Protein AF-D0LNX9-F1 (afdb_monomer)

Mean predicted aligned error: 10.56 Å

Solvent-accessible surface area (backbone atoms only — not comparable to full-atom values): 18243 Å² total; per-residue (Å²): 134,84,61,82,51,61,78,39,58,80,62,47,51,84,27,56,73,43,76,46,79,56,86,61,26,34,42,37,32,35,29,20,82,80,67,67,52,74,48,76,33,64,21,66,51,56,72,75,90,66,58,87,76,51,83,86,67,73,86,74,76,53,71,54,59,57,37,48,53,50,50,30,49,52,50,28,48,28,60,34,77,63,77,86,88,75,88,86,77,82,86,82,67,96,84,72,92,80,81,82,77,80,78,81,73,52,73,67,28,51,45,54,16,49,34,54,15,44,61,77,50,40,88,53,44,38,65,37,77,92,75,72,37,59,28,29,25,78,64,66,69,29,76,63,55,66,43,57,48,45,39,71,75,22,46,41,69,52,70,66,46,40,48,51,42,53,40,50,46,51,48,42,64,31,45,90,75,55,70,54,72,68,54,48,53,50,51,56,68,30,51,56,73,94,74,44,52,68,71,55,50,72,69,44,78,80,88,44,51,70,60,41,58,71,36,68,77,65,63,34,42,55,33,48,54,23,52,38,43,42,57,46,49,63,73,44,53,77,50,71,56,37,52,53,50,51,50,51,50,34,56,22,55,67,53,52,72,72,56,49,54,49,33,45,48,25,25,50,52,46,51,39,50,52,34,44,51,62,12,36,41,50,68,46,79,38,67,66,48,38,51,52,30,53,53,48,29,47,51,64,69,39,52,72,69,58,46,52,50,48,52,52,52,48,32,60,59,58,67,65,114

Sequence (321 aa):
MRPMSQSTYEAIQPLIAHSEQQGTSMRVIFRCPASGEEVEATAGLRSGNDLGNRVAQSAKRSLMWSVRSAIASAVRSAFGHGIVSNMAQSATRDAMSAGQQRLTYSDSDKRDAIERAFESVSSQFVWDSEQS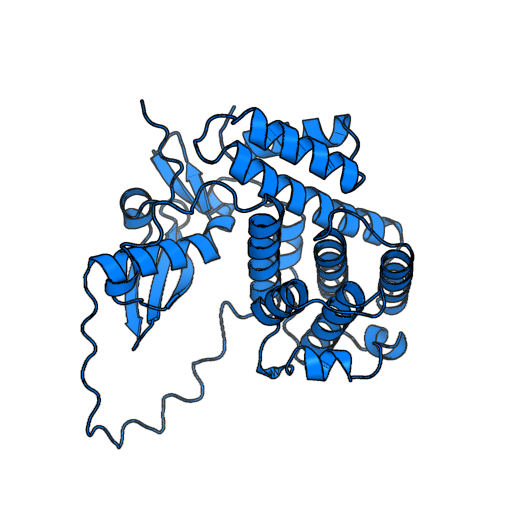RYISSKAAGSSMSEFLTQLGNAPVTAKFDRGVVARMLTEIAAADGSVGDDERAFLAAFIPPDLGTVDDLLRASKVSPAELAETSTGAVRDTMLMLAWAVAYTDEELAPEEAARLEEFASGLAIDGARVAALKSYAQHYLLDQSLQRAYASGQRDAAVHAEAMAMAQRLGIDATEAERADIRFRKRYGLV

Radius of gyration: 20.61 Å; Cα contacts (8 Å, |Δi|>4): 413; chains: 1; bounding box: 50×56×56 Å

Structure (mmCIF, N/CA/C/O backbone):
data_AF-D0LNX9-F1
#
_entry.id   AF-D0LNX9-F1
#
loop_
_atom_site.group_PDB
_atom_site.id
_atom_site.type_symbol
_atom_site.label_atom_id
_atom_site.label_alt_id
_atom_site.label_comp_id
_atom_site.label_asym_id
_atom_site.label_entity_id
_atom_site.label_seq_id
_atom_site.pdbx_PDB_ins_code
_atom_site.Cartn_x
_atom_site.Cartn_y
_atom_site.Cartn_z
_atom_site.occupancy
_atom_site.B_iso_or_equiv
_atom_site.auth_seq_id
_atom_site.auth_comp_id
_atom_site.auth_asym_id
_atom_site.auth_atom_id
_atom_site.pdbx_PDB_model_num
ATOM 1 N N . MET A 1 1 ? -21.622 18.694 18.566 1.00 30.72 1 MET A N 1
ATOM 2 C CA . MET A 1 1 ? -21.662 17.244 18.276 1.00 30.72 1 MET A CA 1
ATOM 3 C C . MET A 1 1 ? -20.243 16.815 17.952 1.00 30.72 1 MET A C 1
ATOM 5 O O . MET A 1 1 ? -19.631 17.460 17.112 1.00 30.72 1 MET A O 1
ATOM 9 N N . ARG A 1 2 ? -19.675 15.849 18.686 1.00 29.55 2 ARG A N 1
ATOM 10 C CA . ARG A 1 2 ? -18.331 15.325 18.393 1.00 29.55 2 ARG A CA 1
ATOM 11 C C . ARG A 1 2 ? -18.436 14.356 17.211 1.00 29.55 2 ARG A C 1
ATOM 13 O O . ARG A 1 2 ? -19.307 13.492 17.265 1.00 29.55 2 ARG A O 1
ATOM 20 N N . PRO A 1 3 ? -17.592 14.469 16.185 1.00 35.06 3 PRO A N 1
AT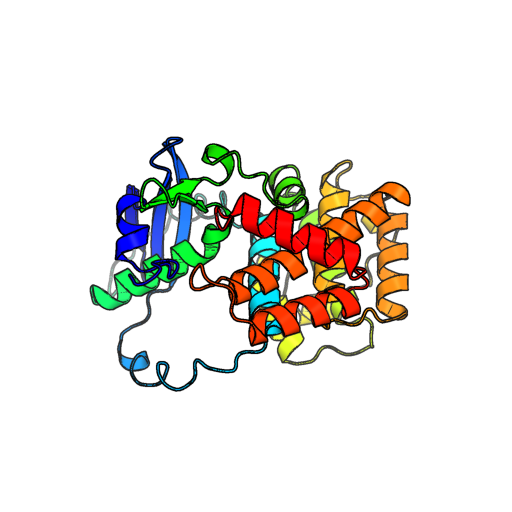OM 21 C CA . PRO A 1 3 ? -17.554 13.474 15.125 1.00 35.06 3 PRO A CA 1
ATOM 22 C C . PRO A 1 3 ? -16.822 12.207 15.617 1.00 35.06 3 PRO A C 1
ATOM 24 O O . PRO A 1 3 ? -15.694 12.281 16.101 1.00 35.06 3 PRO A O 1
ATOM 27 N N . MET A 1 4 ? -17.503 11.055 15.563 1.00 42.62 4 MET A N 1
ATOM 28 C CA . MET A 1 4 ? -17.043 9.738 16.052 1.00 42.62 4 MET A CA 1
ATOM 29 C C . MET A 1 4 ? -16.283 8.944 14.975 1.00 42.62 4 MET A C 1
ATOM 31 O O . MET A 1 4 ? -16.614 7.805 14.682 1.00 42.62 4 MET A O 1
ATOM 35 N N . SER A 1 5 ? -15.269 9.543 14.358 1.00 48.41 5 SER A N 1
ATOM 36 C CA . SER A 1 5 ? -14.404 8.865 13.374 1.00 48.41 5 SER A CA 1
ATOM 37 C C . SER A 1 5 ? -13.127 8.277 13.986 1.00 48.41 5 SER A C 1
ATOM 39 O O . SER A 1 5 ? -12.281 7.754 13.266 1.00 48.41 5 SER A O 1
ATOM 41 N N . GLN A 1 6 ? -12.980 8.331 15.313 1.00 54.41 6 GLN A N 1
ATOM 42 C CA . GLN A 1 6 ? -12.023 7.469 15.997 1.00 54.41 6 GLN A CA 1
ATOM 43 C C . GLN A 1 6 ? -12.625 6.067 16.059 1.00 54.41 6 GLN A C 1
ATOM 45 O O . GLN A 1 6 ? -13.758 5.903 16.508 1.00 54.41 6 GLN A O 1
ATOM 50 N N . SER A 1 7 ? -11.863 5.074 15.611 1.00 63.53 7 SER A N 1
ATOM 51 C CA . SER A 1 7 ? -12.135 3.642 15.740 1.00 63.53 7 SER A CA 1
ATOM 52 C C . SER A 1 7 ? -12.059 3.216 17.211 1.00 63.53 7 SER A C 1
ATOM 54 O O . SER A 1 7 ? -11.220 2.409 17.597 1.00 63.53 7 SER A O 1
ATOM 56 N N . THR A 1 8 ? -12.894 3.825 18.053 1.00 81.44 8 THR A N 1
ATOM 57 C CA . THR A 1 8 ? -12.990 3.483 19.466 1.00 81.44 8 THR A CA 1
ATOM 58 C C . THR A 1 8 ? -13.668 2.133 19.603 1.00 81.44 8 THR A C 1
ATOM 60 O O . THR A 1 8 ? -14.482 1.728 18.761 1.00 81.44 8 THR A O 1
ATOM 63 N N . TYR A 1 9 ? -13.363 1.437 20.690 1.00 87.06 9 TYR A N 1
ATOM 64 C CA . TYR A 1 9 ? -13.963 0.154 21.003 1.00 87.06 9 TYR A CA 1
ATOM 65 C C . TYR A 1 9 ? -15.493 0.194 20.910 1.00 87.06 9 TYR A C 1
ATOM 67 O O . TYR A 1 9 ? -16.089 -0.743 20.390 1.00 87.06 9 TYR A O 1
ATOM 75 N N . GLU A 1 10 ? -16.140 1.283 21.332 1.00 89.19 10 GLU A N 1
ATOM 76 C CA . GLU A 1 10 ? -17.599 1.430 21.260 1.00 89.19 10 GLU A CA 1
ATOM 77 C C . GLU A 1 10 ? -18.129 1.428 19.820 1.00 89.19 10 GLU A C 1
ATOM 79 O O . GLU A 1 10 ? -19.185 0.852 19.559 1.00 89.19 10 GLU A O 1
ATOM 84 N N . ALA A 1 11 ? -17.404 2.042 18.881 1.00 85.00 11 ALA A N 1
ATOM 85 C CA . ALA A 1 11 ? -17.785 2.083 17.471 1.00 85.00 11 ALA A CA 1
ATOM 86 C C . ALA A 1 11 ? -17.564 0.729 16.771 1.00 85.00 11 ALA A C 1
ATOM 88 O O . ALA A 1 11 ? -18.308 0.368 15.858 1.00 85.00 11 ALA A O 1
ATOM 89 N N . ILE A 1 12 ? -16.554 -0.030 17.210 1.00 93.00 12 ILE A N 1
ATOM 90 C CA . ILE A 1 12 ? -16.185 -1.335 16.644 1.00 93.00 12 ILE A CA 1
ATOM 91 C C . ILE A 1 12 ? -16.988 -2.478 17.276 1.00 93.00 12 ILE A C 1
ATOM 93 O O . ILE A 1 12 ? -17.241 -3.483 16.616 1.00 93.00 12 ILE A O 1
ATOM 97 N N . GLN A 1 13 ? -17.414 -2.345 18.535 1.00 94.25 13 GLN A N 1
ATOM 98 C CA . GLN A 1 13 ? -18.082 -3.399 19.302 1.00 94.25 13 GLN A CA 1
ATOM 99 C C . GLN A 1 13 ? -19.234 -4.088 18.544 1.00 94.25 13 GLN A C 1
ATOM 101 O O . GLN A 1 13 ? -19.287 -5.318 18.589 1.00 94.25 13 GLN A O 1
ATOM 106 N N . PRO A 1 14 ? -20.120 -3.375 17.815 1.00 94.19 14 PRO A N 1
ATOM 107 C CA . PRO A 1 14 ? -21.200 -4.010 17.057 1.00 94.19 14 PRO A CA 1
ATOM 108 C C . PRO A 1 14 ? -20.726 -4.935 15.929 1.00 94.19 14 PRO A C 1
ATOM 110 O O . PRO A 1 14 ? -21.496 -5.774 15.471 1.00 94.19 14 PRO A O 1
ATOM 113 N N . LEU A 1 15 ? -19.483 -4.778 15.469 1.00 94.44 15 LEU A N 1
ATOM 114 C CA . LEU A 1 15 ? -18.883 -5.621 14.438 1.00 94.44 15 LEU A CA 1
ATOM 115 C C . LEU A 1 15 ? -18.307 -6.913 15.010 1.00 94.44 15 LEU A C 1
ATOM 117 O O . LEU A 1 15 ? -18.075 -7.845 14.254 1.00 94.44 15 LEU A O 1
ATOM 121 N N . ILE A 1 16 ? -18.011 -6.987 16.309 1.00 96.62 16 ILE A N 1
ATOM 122 C CA . ILE A 1 16 ? -17.294 -8.131 16.881 1.00 96.62 16 ILE A CA 1
ATOM 123 C C . ILE A 1 16 ? -18.233 -9.341 16.918 1.00 96.62 16 ILE A C 1
ATOM 125 O O . ILE A 1 16 ? -19.064 -9.472 17.814 1.00 96.62 16 ILE A O 1
ATOM 129 N N . ALA A 1 17 ? -18.084 -10.246 15.953 1.00 95.94 17 ALA A N 1
ATOM 130 C CA . ALA A 1 17 ? -18.809 -11.512 15.925 1.00 95.94 17 ALA A CA 1
ATOM 131 C C . ALA A 1 17 ? -18.178 -12.539 16.871 1.00 95.94 17 ALA A C 1
ATOM 133 O O . ALA A 1 17 ? -18.883 -13.320 17.509 1.00 95.94 17 ALA A O 1
ATOM 134 N N . HIS A 1 18 ? -16.848 -12.529 16.975 1.00 96.44 18 HIS A N 1
ATOM 135 C CA . HIS A 1 18 ? -16.102 -13.416 17.858 1.00 96.44 18 HIS A CA 1
ATOM 136 C C . HIS A 1 18 ? -14.793 -12.763 18.306 1.00 96.44 18 HIS A C 1
ATOM 138 O O . HIS A 1 18 ? -14.135 -12.089 17.514 1.00 96.44 18 HIS A O 1
ATOM 144 N N . SER A 1 19 ? -14.392 -12.980 19.557 1.00 96.06 19 SER A N 1
ATOM 145 C CA . SER A 1 19 ? -13.062 -12.618 20.045 1.00 96.06 19 SER A CA 1
ATOM 146 C C . SER A 1 19 ? -12.538 -13.678 21.008 1.00 96.06 19 SER A C 1
ATOM 148 O O . SER A 1 19 ? -13.248 -14.137 21.904 1.00 96.06 19 SER A O 1
ATOM 150 N N . GLU A 1 20 ? -11.287 -14.083 20.808 1.00 95.69 20 GLU A N 1
ATOM 151 C CA . GLU A 1 20 ? -10.636 -15.126 21.593 1.00 95.69 20 GLU A CA 1
ATOM 152 C C . GLU A 1 20 ? -9.184 -14.741 21.889 1.00 95.69 20 GLU A C 1
ATOM 154 O O . GLU A 1 20 ? -8.417 -14.358 21.002 1.00 95.69 20 GLU A O 1
ATOM 159 N N . GLN A 1 21 ? -8.786 -14.879 23.154 1.00 93.62 21 GLN A N 1
ATOM 160 C CA . GLN A 1 21 ? -7.389 -14.751 23.545 1.00 93.62 21 GLN A CA 1
ATOM 161 C C . GLN A 1 21 ? -6.635 -16.047 23.216 1.00 93.62 21 GLN A C 1
ATOM 163 O O . GLN A 1 21 ? -6.909 -17.098 23.793 1.00 93.62 21 GLN A O 1
ATOM 168 N N . GLN A 1 22 ? -5.611 -15.938 22.374 1.00 91.12 22 GLN A N 1
ATOM 169 C CA . GLN A 1 22 ? -4.699 -17.019 22.012 1.00 91.12 22 GLN A CA 1
ATOM 170 C C . GLN A 1 22 ? -3.293 -16.687 22.525 1.00 91.12 22 GLN A C 1
ATOM 172 O O . GLN A 1 22 ? -2.509 -15.978 21.886 1.00 91.12 22 GLN A O 1
ATOM 177 N N . GLY A 1 23 ? -2.986 -17.159 23.739 1.00 89.12 23 GLY A N 1
ATOM 178 C CA . GLY A 1 23 ? -1.721 -16.879 24.421 1.00 89.12 23 GLY A CA 1
ATOM 179 C C . GLY A 1 23 ? -1.537 -15.385 24.703 1.00 89.12 23 GLY A C 1
ATOM 180 O O . GLY A 1 23 ? -2.248 -14.818 25.535 1.00 89.12 23 GLY A O 1
ATOM 181 N N . THR A 1 24 ? -0.581 -14.767 24.006 1.00 90.81 24 THR A N 1
ATOM 182 C CA . THR A 1 24 ? -0.249 -13.333 24.073 1.00 90.81 24 THR A CA 1
ATOM 183 C C . THR A 1 24 ? -0.890 -12.521 22.945 1.00 90.81 24 THR A C 1
ATOM 185 O O . THR A 1 24 ? -0.501 -11.380 22.711 1.00 90.81 24 THR A O 1
ATOM 188 N N . SER A 1 25 ? -1.853 -13.085 22.218 1.00 90.81 25 SER A N 1
ATOM 189 C CA . SER A 1 25 ? -2.553 -12.419 21.119 1.00 90.81 25 SER A CA 1
ATOM 190 C C . SER A 1 25 ? -4.067 -12.501 21.284 1.00 90.81 25 SER A C 1
ATOM 192 O O . SER A 1 25 ? -4.583 -13.370 21.984 1.00 90.81 25 SER A O 1
ATOM 194 N N . MET A 1 26 ? -4.773 -11.563 20.665 1.00 94.44 26 MET A N 1
ATOM 195 C CA . MET A 1 26 ? -6.222 -11.529 20.547 1.00 94.44 26 MET A CA 1
ATOM 196 C C . MET A 1 26 ? -6.581 -11.763 19.084 1.00 94.44 26 MET A C 1
ATOM 198 O O . MET A 1 26 ? -6.177 -10.975 18.227 1.00 94.44 26 MET A O 1
ATOM 202 N N . ARG A 1 27 ? -7.342 -12.824 18.816 1.00 94.94 27 ARG A N 1
ATOM 203 C CA . ARG A 1 27 ? -7.966 -13.101 17.522 1.00 94.94 27 ARG A CA 1
ATOM 204 C C . ARG A 1 27 ? -9.381 -12.533 17.539 1.00 94.94 27 ARG A C 1
ATOM 206 O O . ARG A 1 27 ? -10.120 -12.775 18.492 1.00 94.94 27 ARG A O 1
ATOM 213 N N . VAL A 1 28 ? -9.758 -11.781 16.511 1.00 96.69 28 VAL A N 1
ATOM 214 C CA . VAL A 1 28 ? -11.061 -11.112 16.412 1.00 96.69 28 VAL A CA 1
ATOM 215 C C . VAL A 1 28 ? -11.657 -11.353 15.031 1.00 96.69 28 VAL A C 1
ATOM 217 O O . VAL A 1 28 ? -10.976 -11.198 14.021 1.00 96.69 28 VAL A O 1
ATOM 220 N N . ILE A 1 29 ? -12.934 -11.719 14.986 1.00 96.31 29 ILE A N 1
ATOM 221 C CA . ILE A 1 29 ? -13.725 -11.806 13.758 1.00 96.31 29 ILE A CA 1
ATOM 222 C C . ILE A 1 29 ? -14.697 -10.630 13.756 1.00 96.31 29 ILE A C 1
ATOM 224 O O . ILE A 1 29 ? -15.574 -10.539 14.620 1.00 96.31 29 ILE A O 1
ATOM 228 N N . PHE A 1 30 ? -14.539 -9.741 12.780 1.00 96.31 30 PHE A N 1
ATOM 229 C CA . PHE A 1 30 ? -15.433 -8.620 12.532 1.00 96.31 30 PHE A CA 1
ATOM 230 C C . PHE A 1 30 ? -16.453 -9.006 11.466 1.00 96.31 30 PHE A C 1
ATOM 232 O O . PHE A 1 30 ? -16.077 -9.341 10.349 1.00 96.31 30 PHE A O 1
ATOM 239 N N . ARG A 1 31 ? -17.744 -8.942 11.780 1.00 94.50 31 ARG A N 1
ATOM 240 C CA . ARG A 1 31 ? -18.834 -9.182 10.840 1.00 94.50 31 ARG A CA 1
ATOM 241 C C . ARG A 1 31 ? -19.508 -7.868 10.479 1.00 94.50 31 ARG A C 1
ATOM 243 O O . ARG A 1 31 ? -19.989 -7.137 11.342 1.00 94.50 31 ARG A O 1
ATOM 250 N N . CYS A 1 32 ? -19.589 -7.587 9.185 1.00 90.81 32 CYS A N 1
ATOM 251 C CA . CYS A 1 32 ? -20.351 -6.464 8.672 1.00 90.81 32 CYS A CA 1
ATOM 252 C C . CYS A 1 32 ? -21.852 -6.672 8.942 1.00 90.81 32 CYS A C 1
ATOM 254 O O . CYS A 1 32 ? -22.421 -7.658 8.469 1.00 90.81 32 CYS A O 1
ATOM 256 N N . PRO A 1 33 ? -22.536 -5.738 9.621 1.00 84.69 33 PRO A N 1
ATOM 257 C CA . PRO A 1 33 ? -23.953 -5.886 9.937 1.00 84.69 33 PRO A CA 1
ATOM 258 C C . PRO A 1 33 ? -24.869 -5.707 8.716 1.00 84.69 33 PRO A C 1
ATOM 260 O O . PRO A 1 33 ? -26.031 -6.098 8.775 1.00 84.69 33 PRO A O 1
ATOM 263 N N . ALA A 1 34 ? -24.375 -5.108 7.626 1.00 82.31 34 ALA A N 1
ATOM 264 C CA . ALA A 1 34 ? -25.144 -4.892 6.401 1.00 82.31 34 ALA A CA 1
ATOM 265 C C . ALA A 1 34 ? -25.029 -6.061 5.407 1.00 82.31 34 ALA A C 1
ATOM 267 O O . ALA A 1 34 ? -26.037 -6.493 4.858 1.00 82.31 34 ALA A O 1
ATOM 268 N N . SER A 1 35 ? -23.819 -6.588 5.184 1.00 84.06 35 SER A N 1
ATOM 269 C CA . SER A 1 35 ? -23.572 -7.677 4.222 1.00 84.06 35 SER A CA 1
ATOM 270 C C . SER A 1 35 ? -23.440 -9.061 4.854 1.00 84.06 35 SER A C 1
ATOM 272 O O . SER A 1 35 ? -23.520 -10.055 4.140 1.00 84.06 35 SER A O 1
ATOM 274 N N . GLY A 1 36 ? -23.198 -9.152 6.164 1.00 86.44 36 GLY A N 1
ATOM 275 C CA . GLY A 1 36 ? -22.864 -10.409 6.839 1.00 86.44 36 GLY A CA 1
ATOM 276 C C . GLY A 1 36 ? -21.444 -10.917 6.561 1.00 86.44 36 GLY A C 1
ATOM 277 O O . GLY A 1 36 ? -21.088 -11.985 7.048 1.00 86.44 36 GLY A O 1
ATOM 278 N N . GLU A 1 37 ? -20.638 -10.169 5.802 1.00 86.38 37 GLU A N 1
ATOM 279 C CA . GLU A 1 37 ? -19.247 -10.505 5.490 1.00 86.38 37 GLU A CA 1
ATOM 280 C C . GLU A 1 37 ? -18.384 -10.512 6.753 1.00 86.38 37 GLU A C 1
ATOM 282 O O . GLU A 1 37 ? -18.485 -9.599 7.573 1.00 86.38 37 GLU A O 1
ATOM 287 N N . GLU A 1 38 ? -17.531 -11.525 6.893 1.00 92.62 38 GLU A N 1
ATOM 288 C CA . GLU A 1 38 ? -16.621 -11.670 8.027 1.00 92.62 38 GLU A CA 1
ATOM 289 C C . GLU A 1 38 ? -15.179 -11.382 7.625 1.00 92.62 38 GLU A C 1
ATOM 291 O O . GLU A 1 38 ? -14.692 -11.864 6.604 1.00 92.62 38 GLU A O 1
ATOM 296 N N . VAL A 1 39 ? -14.493 -10.615 8.465 1.00 89.56 39 VAL A N 1
ATOM 297 C CA . VAL A 1 39 ? -13.092 -10.242 8.317 1.00 89.56 39 VAL A CA 1
ATOM 298 C C . VAL A 1 39 ? -12.368 -10.604 9.604 1.00 89.56 39 VAL A C 1
ATOM 300 O O . VAL A 1 39 ? -12.697 -10.111 10.682 1.00 89.56 39 VAL A O 1
ATOM 303 N N . GLU A 1 40 ? -11.381 -11.484 9.498 1.00 92.06 40 GLU A N 1
ATOM 304 C CA . GLU A 1 40 ? -10.569 -11.920 10.629 1.00 92.06 40 GLU A CA 1
ATOM 305 C C . GLU A 1 40 ? -9.319 -11.045 10.779 1.00 92.06 40 GLU A C 1
ATOM 307 O O . GLU A 1 40 ? -8.655 -10.721 9.794 1.00 92.06 40 GLU A O 1
ATOM 312 N N . ALA A 1 41 ? -8.973 -10.701 12.020 1.00 91.50 41 ALA A N 1
ATOM 313 C CA . ALA A 1 41 ? -7.751 -9.988 12.363 1.00 91.50 41 ALA A CA 1
ATOM 314 C C . ALA A 1 41 ? -7.166 -10.483 13.691 1.00 91.50 41 ALA A C 1
ATOM 316 O O . ALA A 1 41 ? -7.883 -10.983 14.560 1.00 91.50 41 ALA A O 1
ATOM 317 N N . THR A 1 42 ? -5.862 -10.280 13.880 1.00 89.69 42 THR A N 1
ATOM 318 C CA . THR A 1 42 ? -5.157 -10.661 15.111 1.00 89.69 42 THR A CA 1
ATOM 319 C C . THR A 1 42 ? -4.224 -9.544 15.559 1.00 89.69 42 THR A C 1
ATOM 321 O O . THR A 1 42 ? -3.524 -8.948 14.742 1.00 89.69 42 THR A O 1
ATOM 324 N N . ALA A 1 43 ? -4.159 -9.287 16.866 1.00 90.62 43 ALA A N 1
ATOM 325 C CA . ALA A 1 43 ? -3.217 -8.337 17.454 1.00 90.62 43 ALA A CA 1
ATOM 326 C C . ALA A 1 43 ? -2.617 -8.859 18.766 1.00 90.62 43 ALA A C 1
ATOM 328 O O . ALA A 1 43 ? -3.286 -9.517 19.556 1.00 90.62 43 ALA A O 1
ATOM 329 N N . GLY A 1 44 ? -1.346 -8.548 19.033 1.00 88.19 44 GLY A N 1
ATOM 330 C CA . GLY A 1 44 ? -0.687 -8.922 20.291 1.00 88.19 44 GLY A CA 1
ATOM 331 C C . GLY A 1 44 ? -1.246 -8.156 21.497 1.00 88.19 44 GLY A C 1
ATOM 332 O O . GLY A 1 44 ? -1.370 -6.933 21.432 1.00 88.19 44 GLY A O 1
ATOM 333 N N . LEU A 1 45 ? -1.527 -8.844 22.602 1.00 88.31 45 LEU A N 1
ATOM 334 C CA . LEU A 1 45 ? -1.887 -8.276 23.902 1.00 88.31 45 LEU A CA 1
ATOM 335 C C . LEU A 1 45 ? -0.654 -7.657 24.571 1.00 88.31 45 LEU A C 1
ATOM 337 O O . LEU A 1 45 ? 0.431 -8.241 24.581 1.00 88.31 45 LEU A O 1
ATOM 341 N N . ARG A 1 46 ? -0.818 -6.464 25.143 1.00 83.44 46 ARG A N 1
ATOM 342 C CA . ARG A 1 46 ? 0.234 -5.732 25.861 1.00 83.44 46 ARG A CA 1
ATOM 343 C C . ARG A 1 46 ? -0.267 -5.464 27.274 1.00 83.44 46 ARG A C 1
ATOM 345 O O . ARG A 1 46 ? -1.385 -5.004 27.419 1.00 83.44 46 ARG A O 1
ATOM 352 N N . SER A 1 47 ? 0.526 -5.772 28.295 1.00 76.50 47 SER A N 1
ATOM 353 C CA . SER A 1 47 ? 0.158 -5.538 29.697 1.00 76.50 47 SER A CA 1
ATOM 354 C C . SER A 1 47 ? 0.329 -4.064 30.079 1.00 76.50 47 SER A C 1
ATOM 356 O O . SER A 1 47 ? 1.390 -3.490 29.830 1.00 76.50 47 SER A O 1
ATOM 358 N N . GLY A 1 48 ? -0.684 -3.483 30.728 1.00 56.38 48 GLY A N 1
ATOM 359 C CA . GLY A 1 48 ? -0.857 -2.050 31.018 1.00 56.38 48 GLY A CA 1
ATOM 360 C C . GLY A 1 48 ? 0.246 -1.253 31.740 1.00 56.38 48 GLY A C 1
ATOM 361 O O . GLY A 1 48 ? 0.077 -0.048 31.912 1.00 56.38 48 GLY A O 1
ATOM 362 N N . ASN A 1 49 ? 1.399 -1.833 32.090 1.00 54.69 49 ASN A N 1
ATOM 363 C CA . ASN A 1 49 ? 2.545 -1.060 32.607 1.00 54.69 49 ASN A CA 1
ATOM 364 C C . ASN A 1 49 ? 3.198 -0.138 31.556 1.00 54.69 49 ASN A C 1
ATOM 366 O O . ASN A 1 49 ? 4.063 0.660 31.899 1.00 54.69 49 ASN A O 1
ATOM 370 N N . ASP A 1 50 ? 2.760 -0.212 30.298 1.00 53.97 50 ASP A N 1
ATOM 371 C CA . ASP A 1 50 ? 3.293 0.561 29.169 1.00 53.97 50 ASP A CA 1
ATOM 372 C C . ASP A 1 50 ? 2.373 1.728 28.725 1.00 53.97 50 ASP A C 1
ATOM 374 O O . ASP A 1 50 ? 2.717 2.480 27.809 1.00 53.97 50 ASP A O 1
ATOM 378 N N . LEU A 1 51 ? 1.192 1.895 29.348 1.00 48.16 51 LEU A N 1
ATOM 379 C CA . LEU A 1 51 ? 0.171 2.873 28.925 1.00 48.16 51 LEU A CA 1
ATOM 380 C C . LEU A 1 51 ? 0.484 4.324 29.338 1.00 48.16 51 LEU A C 1
ATOM 382 O O . LEU A 1 51 ? 0.125 5.260 28.623 1.00 48.16 51 LEU A O 1
ATOM 386 N N . GLY A 1 52 ? 1.180 4.529 30.463 1.00 44.25 52 GLY A N 1
ATOM 387 C CA . GLY A 1 52 ? 1.398 5.858 31.055 1.00 44.25 52 GLY A CA 1
ATOM 388 C C . GLY A 1 52 ? 2.305 6.798 30.249 1.00 44.25 52 GLY A C 1
ATOM 389 O O . GLY A 1 52 ? 2.207 8.012 30.398 1.00 44.25 52 GLY A O 1
ATOM 390 N N . ASN A 1 53 ? 3.138 6.264 29.349 1.00 38.16 53 ASN A N 1
ATOM 391 C CA . ASN A 1 53 ? 4.135 7.053 28.615 1.00 38.16 53 ASN A CA 1
ATOM 392 C C . ASN A 1 53 ? 3.730 7.445 27.181 1.00 38.16 53 ASN A C 1
ATOM 394 O O . ASN A 1 53 ? 4.473 8.183 26.538 1.00 38.16 53 ASN A O 1
ATOM 398 N N . ARG A 1 54 ? 2.579 7.001 26.645 1.00 47.50 54 ARG A N 1
ATOM 399 C CA . ARG A 1 54 ? 2.245 7.223 25.214 1.00 47.50 54 ARG A CA 1
ATOM 400 C C . ARG A 1 54 ? 1.214 8.312 24.915 1.00 47.50 54 ARG A C 1
ATOM 402 O O . ARG A 1 54 ? 1.159 8.769 23.776 1.00 47.50 54 ARG A O 1
ATOM 409 N N . VAL A 1 55 ? 0.462 8.803 25.899 1.00 43.19 55 VAL A N 1
ATOM 410 C CA . VAL A 1 55 ? -0.597 9.805 25.645 1.00 43.19 55 VAL A CA 1
ATOM 411 C C . VAL A 1 55 ? -0.030 11.216 25.388 1.00 43.19 55 VAL A C 1
ATOM 413 O O . VAL A 1 55 ? -0.679 12.033 24.744 1.00 43.19 55 VAL A O 1
ATOM 416 N N . ALA A 1 56 ? 1.223 11.493 25.770 1.00 34.81 56 ALA A N 1
ATOM 417 C CA . ALA A 1 56 ? 1.864 12.799 25.566 1.00 34.81 56 ALA A CA 1
ATOM 418 C C . ALA A 1 56 ? 2.751 12.907 24.300 1.00 34.81 56 ALA A C 1
ATOM 420 O O . ALA A 1 56 ? 3.178 14.004 23.953 1.00 34.81 56 ALA A O 1
ATOM 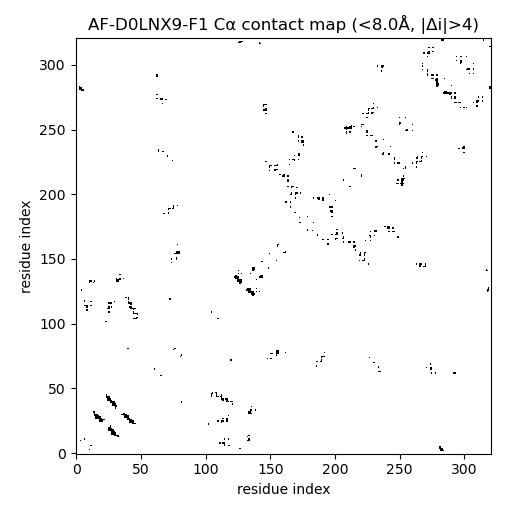421 N N . GLN A 1 57 ? 3.022 11.806 23.583 1.00 38.28 57 GLN A N 1
ATOM 422 C CA . GLN A 1 57 ? 3.947 11.783 22.429 1.00 38.28 57 GLN A CA 1
ATOM 423 C C . GLN A 1 57 ? 3.262 11.651 21.053 1.00 38.28 57 GLN A C 1
ATOM 425 O O . GLN A 1 57 ? 3.939 11.552 20.031 1.00 38.28 57 GLN A O 1
ATOM 430 N N . SER A 1 58 ? 1.927 11.655 20.987 1.00 39.03 58 SER A N 1
ATOM 431 C CA . SER A 1 58 ? 1.184 11.307 19.761 1.00 39.03 58 SER A CA 1
ATOM 432 C C . SER A 1 58 ? 0.928 12.464 18.777 1.00 39.03 58 SER A C 1
ATOM 434 O O . SER A 1 58 ? 0.221 12.278 17.789 1.00 39.03 58 SER A O 1
ATOM 436 N N . ALA A 1 59 ? 1.507 13.646 18.984 1.00 42.53 59 ALA A N 1
ATOM 437 C CA . ALA A 1 59 ? 1.322 14.797 18.099 1.00 42.53 59 ALA A CA 1
ATOM 438 C C . ALA A 1 59 ? 2.654 15.201 17.451 1.00 42.53 59 ALA A C 1
ATOM 440 O O . ALA A 1 59 ? 3.285 16.148 17.910 1.00 42.53 59 ALA A O 1
ATOM 441 N N . LYS A 1 60 ? 3.092 14.416 16.446 1.00 40.19 60 LYS A N 1
ATOM 442 C CA . LYS A 1 60 ? 4.064 14.745 15.363 1.00 40.19 60 LYS A CA 1
ATOM 443 C C . LYS A 1 60 ? 4.632 13.499 14.651 1.00 40.19 60 LYS A C 1
ATOM 445 O O . LYS A 1 60 ? 5.753 13.520 14.157 1.00 40.19 60 LYS A O 1
ATOM 450 N N . ARG A 1 61 ? 3.897 12.381 14.559 1.00 53.38 61 ARG A N 1
ATOM 451 C CA . ARG A 1 61 ? 4.305 11.340 13.597 1.00 53.38 61 ARG A CA 1
ATOM 452 C C . ARG A 1 61 ? 4.037 11.876 12.191 1.00 53.38 61 ARG A C 1
ATOM 454 O O . ARG A 1 61 ? 2.876 12.143 11.859 1.00 53.38 61 ARG A O 1
ATOM 461 N N . SER A 1 62 ? 5.114 12.078 11.427 1.00 68.44 62 SER A N 1
ATOM 462 C CA . SER A 1 62 ? 5.093 12.514 10.024 1.00 68.44 62 SER A CA 1
ATOM 463 C C . SER A 1 62 ? 3.998 11.774 9.246 1.00 68.44 62 SER A C 1
ATOM 465 O O . SER A 1 62 ? 3.755 10.589 9.503 1.00 68.44 62 SER A O 1
ATOM 467 N N . LEU A 1 63 ? 3.303 12.465 8.335 1.00 77.62 63 LEU A N 1
ATOM 468 C CA . LEU A 1 63 ? 2.338 11.867 7.397 1.00 77.62 63 LEU A CA 1
ATOM 469 C C . LEU A 1 63 ? 2.895 10.597 6.741 1.00 77.62 63 LEU A C 1
ATOM 471 O O . LEU A 1 63 ? 2.192 9.590 6.645 1.00 77.62 63 LEU A O 1
ATOM 475 N N . MET A 1 64 ? 4.192 10.586 6.440 1.00 82.12 64 MET A N 1
ATOM 476 C CA . MET A 1 64 ? 4.837 9.438 5.813 1.00 82.12 64 MET A CA 1
ATOM 477 C C . MET A 1 64 ? 4.911 8.195 6.685 1.00 82.12 64 MET A C 1
ATOM 479 O O . MET A 1 64 ? 4.778 7.091 6.170 1.00 82.12 64 MET A O 1
ATOM 483 N N . TRP A 1 65 ? 5.014 8.322 8.007 1.00 81.00 65 TRP A N 1
ATOM 484 C CA . TRP A 1 65 ? 5.048 7.137 8.865 1.00 81.00 65 TRP A CA 1
ATOM 485 C C . TRP A 1 65 ? 3.718 6.365 8.841 1.00 81.00 65 TRP A C 1
ATOM 487 O O . TRP A 1 65 ? 3.704 5.131 8.813 1.00 81.00 65 TRP A O 1
ATOM 497 N N . SER A 1 66 ? 2.585 7.077 8.808 1.00 77.50 66 SER A N 1
ATOM 498 C CA . SER A 1 66 ? 1.271 6.434 8.664 1.00 77.50 66 SER A CA 1
ATOM 499 C C . SER A 1 66 ? 1.067 5.843 7.275 1.00 77.50 66 SER A C 1
ATOM 501 O O . SER A 1 66 ? 0.551 4.735 7.168 1.00 77.50 66 SER A O 1
ATOM 503 N N . VAL A 1 67 ? 1.512 6.546 6.230 1.00 84.56 67 VAL A N 1
ATOM 504 C CA . VAL A 1 67 ? 1.436 6.060 4.847 1.00 84.56 67 VAL A CA 1
ATOM 505 C C . VAL A 1 67 ? 2.254 4.774 4.697 1.00 84.56 67 VAL A C 1
ATOM 507 O O . VAL A 1 67 ? 1.724 3.761 4.248 1.00 84.56 67 VAL A O 1
ATOM 510 N N . ARG A 1 68 ? 3.496 4.757 5.198 1.00 87.12 68 ARG A N 1
ATOM 511 C CA . ARG A 1 68 ? 4.335 3.552 5.276 1.00 87.12 68 ARG A CA 1
ATOM 512 C C . ARG A 1 68 ? 3.638 2.425 6.038 1.00 87.12 68 ARG A C 1
ATOM 514 O O . ARG A 1 68 ? 3.589 1.298 5.563 1.00 87.12 68 ARG A O 1
ATOM 521 N N . SER A 1 69 ? 3.022 2.708 7.183 1.00 83.38 69 SER A N 1
ATOM 522 C CA . SER A 1 69 ? 2.298 1.678 7.949 1.00 83.38 69 SER A CA 1
ATOM 523 C C . SER A 1 69 ? 1.122 1.068 7.168 1.00 83.38 69 SER A C 1
ATOM 525 O O . SER A 1 69 ? 0.887 -0.142 7.240 1.00 83.38 69 SER A O 1
ATOM 527 N N . ALA A 1 70 ? 0.405 1.880 6.388 1.00 81.81 70 ALA A N 1
ATOM 528 C CA . ALA A 1 70 ? -0.683 1.417 5.532 1.00 81.81 70 ALA A CA 1
ATOM 529 C C . ALA A 1 70 ? -0.176 0.559 4.360 1.00 81.81 70 ALA A C 1
ATOM 531 O O . ALA A 1 70 ? -0.701 -0.532 4.140 1.00 81.81 70 ALA A O 1
ATOM 532 N N . ILE A 1 71 ? 0.896 0.981 3.678 1.00 86.94 71 ILE A N 1
ATOM 533 C CA . ILE A 1 71 ? 1.552 0.182 2.627 1.00 86.94 71 ILE A CA 1
ATOM 534 C C . ILE A 1 71 ? 2.050 -1.138 3.198 1.00 86.94 71 ILE A C 1
ATOM 536 O O . ILE A 1 71 ? 1.785 -2.181 2.617 1.00 86.94 71 ILE A O 1
ATOM 540 N N . ALA A 1 72 ? 2.717 -1.117 4.354 1.00 86.31 72 ALA A N 1
ATOM 541 C CA . ALA A 1 72 ? 3.195 -2.329 5.007 1.00 86.31 72 ALA A CA 1
ATOM 542 C C . ALA A 1 72 ? 2.040 -3.304 5.270 1.00 86.31 72 ALA A C 1
ATOM 544 O O . ALA A 1 72 ? 2.160 -4.506 5.037 1.00 86.31 72 ALA A O 1
ATOM 545 N N . SER A 1 73 ? 0.890 -2.784 5.699 1.00 81.88 73 SER A N 1
ATOM 546 C CA . SER A 1 73 ? -0.312 -3.588 5.925 1.00 81.88 73 SER A CA 1
ATOM 547 C C . SER A 1 73 ? -0.873 -4.163 4.618 1.00 81.88 73 SER A C 1
ATOM 549 O O . SER A 1 73 ? -1.209 -5.345 4.568 1.00 81.88 73 SER A O 1
ATOM 551 N N . ALA A 1 74 ? -0.913 -3.367 3.546 1.00 81.25 74 ALA A N 1
ATOM 552 C CA . ALA A 1 74 ? -1.371 -3.803 2.227 1.00 81.25 74 ALA A CA 1
ATOM 553 C C . ALA A 1 74 ? -0.418 -4.814 1.560 1.00 81.25 74 ALA A C 1
ATOM 555 O O . ALA A 1 74 ? -0.851 -5.807 0.985 1.00 81.25 74 ALA A O 1
ATOM 556 N N . VAL A 1 75 ? 0.894 -4.622 1.675 1.00 85.00 75 VAL A N 1
ATOM 557 C CA . VAL A 1 75 ? 1.889 -5.584 1.189 1.00 85.00 75 VAL A CA 1
ATOM 558 C C . VAL A 1 75 ? 1.777 -6.893 1.974 1.00 85.00 75 VAL A C 1
ATOM 560 O O . VAL A 1 75 ? 1.771 -7.976 1.390 1.00 85.00 75 VAL A O 1
ATOM 563 N N . ARG A 1 76 ? 1.612 -6.820 3.300 1.00 83.94 76 ARG A N 1
ATOM 564 C CA . ARG A 1 76 ? 1.435 -8.013 4.137 1.00 83.94 76 ARG A CA 1
ATOM 565 C C . ARG A 1 76 ? 0.169 -8.791 3.764 1.00 83.94 76 ARG A C 1
ATOM 567 O O . ARG A 1 76 ? 0.201 -10.023 3.753 1.00 83.94 76 ARG A O 1
ATOM 574 N N . SER A 1 77 ? -0.927 -8.105 3.431 1.00 76.50 77 SER A N 1
ATOM 575 C CA . SER A 1 77 ? -2.133 -8.776 2.937 1.00 76.50 77 SER A CA 1
ATOM 576 C C . SER A 1 77 ? -1.927 -9.384 1.544 1.00 76.50 77 SER A C 1
ATOM 578 O O . SER A 1 77 ? -2.403 -10.495 1.312 1.00 76.50 77 SER A O 1
ATOM 580 N N . ALA A 1 78 ? -1.133 -8.749 0.668 1.00 80.88 78 ALA A N 1
ATOM 581 C CA . ALA A 1 78 ? -0.735 -9.300 -0.636 1.00 80.88 78 ALA A CA 1
ATOM 582 C C . ALA A 1 78 ? -0.057 -10.669 -0.520 1.00 80.88 78 ALA A C 1
ATOM 584 O O . ALA A 1 78 ? -0.303 -11.556 -1.333 1.00 80.88 78 ALA A O 1
ATOM 585 N N . PHE A 1 79 ? 0.777 -10.833 0.511 1.00 81.62 79 PHE A N 1
ATOM 586 C CA . PHE A 1 79 ? 1.491 -12.069 0.821 1.00 81.62 79 PHE A CA 1
ATOM 587 C C . PHE A 1 79 ? 0.604 -13.176 1.415 1.00 81.62 79 PHE A C 1
ATOM 589 O O .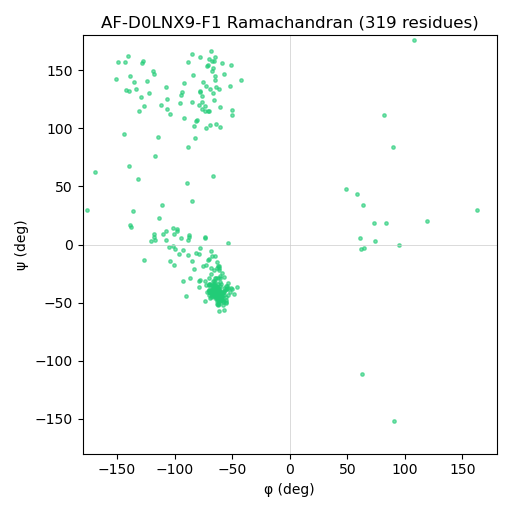 PHE A 1 79 ? 1.126 -14.206 1.845 1.00 81.62 79 PHE A O 1
ATOM 596 N N . GLY A 1 80 ? -0.717 -12.979 1.479 1.00 65.38 80 GLY A N 1
ATOM 597 C CA . GLY A 1 80 ? -1.659 -13.993 1.951 1.00 65.38 80 GLY A CA 1
ATOM 598 C C . GLY A 1 80 ? -1.625 -14.223 3.462 1.00 65.38 80 GLY A C 1
ATOM 599 O O . GLY A 1 80 ? -2.111 -15.243 3.934 1.00 65.38 80 GLY A O 1
ATOM 600 N N . HIS A 1 81 ? -1.084 -13.288 4.253 1.00 62.97 81 HIS A N 1
ATOM 601 C CA . HIS A 1 81 ? -1.132 -13.393 5.721 1.00 62.97 81 HIS A CA 1
ATOM 602 C C . HIS A 1 81 ? -2.522 -13.100 6.318 1.00 62.97 81 HIS A C 1
ATOM 604 O O . HIS A 1 81 ? -2.687 -13.108 7.537 1.00 62.97 81 HIS A O 1
ATOM 610 N N . GLY A 1 82 ? -3.536 -12.901 5.473 1.00 47.66 82 GLY A N 1
ATOM 611 C CA . GLY A 1 82 ? -4.929 -13.145 5.816 1.00 47.66 82 GLY A CA 1
ATOM 612 C C . GLY A 1 82 ? -5.371 -14.448 5.155 1.00 47.66 82 GLY A C 1
ATOM 613 O O . GLY A 1 82 ? -5.510 -14.479 3.939 1.00 47.66 82 GLY A O 1
ATOM 614 N N . ILE A 1 83 ? -5.646 -15.473 5.971 1.00 44.03 83 ILE A N 1
ATOM 615 C CA . ILE A 1 83 ? -6.256 -16.761 5.592 1.00 44.03 83 ILE A CA 1
ATOM 616 C C . ILE A 1 83 ? -5.240 -17.776 5.004 1.00 44.03 83 ILE A C 1
ATOM 618 O O . ILE A 1 83 ? -4.777 -17.649 3.882 1.00 44.03 83 ILE A O 1
ATOM 622 N N . VAL A 1 84 ? -4.977 -18.853 5.767 1.00 37.47 84 VAL A N 1
ATOM 623 C CA . VAL A 1 84 ? -4.149 -20.054 5.460 1.00 37.47 84 VAL A CA 1
ATOM 624 C C . VAL A 1 84 ? -2.651 -19.986 5.820 1.00 37.47 84 VAL A C 1
ATOM 626 O O . VAL A 1 84 ? -1.818 -19.822 4.942 1.00 37.47 84 VAL A O 1
ATOM 629 N N . SER A 1 85 ? -2.298 -20.275 7.090 1.00 31.89 85 SER A N 1
ATOM 630 C CA . SER A 1 85 ? -1.106 -21.104 7.437 1.00 31.89 85 SER A CA 1
ATOM 631 C C . SER A 1 85 ? -0.891 -21.431 8.936 1.00 31.89 85 SER A C 1
ATOM 633 O O . SER A 1 85 ? 0.249 -21.645 9.331 1.00 31.89 85 SER A O 1
ATOM 635 N N . ASN A 1 86 ? -1.923 -21.544 9.788 1.00 37.97 86 ASN A N 1
ATOM 636 C CA . ASN A 1 86 ? -1.756 -22.090 11.158 1.00 37.97 86 ASN A CA 1
ATOM 637 C C . ASN A 1 86 ? -2.550 -23.384 11.436 1.00 37.97 86 ASN A C 1
ATOM 639 O O . ASN A 1 86 ? -2.567 -23.864 12.564 1.00 37.97 86 ASN A O 1
ATOM 643 N N . MET A 1 87 ? -3.154 -24.013 10.420 1.00 38.06 87 MET A N 1
ATOM 644 C CA . MET A 1 87 ? -3.875 -25.291 10.584 1.00 38.06 87 MET A CA 1
ATOM 645 C C . MET A 1 87 ? -3.003 -26.558 10.453 1.00 38.06 87 MET A C 1
ATOM 647 O O . MET A 1 87 ? -3.544 -27.656 10.495 1.00 38.06 87 MET A O 1
ATOM 651 N N . ALA A 1 88 ? -1.673 -26.455 10.330 1.00 29.77 88 ALA A N 1
ATOM 652 C CA . ALA A 1 88 ? -0.820 -27.627 10.061 1.00 29.77 88 ALA A CA 1
ATOM 653 C C . ALA A 1 88 ? 0.215 -27.993 11.148 1.00 29.77 88 ALA A C 1
ATOM 655 O O . ALA A 1 88 ? 0.968 -28.940 10.940 1.00 29.77 88 ALA A O 1
ATOM 656 N N . GLN A 1 89 ? 0.269 -27.322 12.309 1.00 31.75 89 GLN A N 1
ATOM 657 C CA . GLN A 1 89 ? 1.217 -27.703 13.385 1.00 31.75 89 GLN A CA 1
ATOM 658 C C . GLN A 1 89 ? 0.664 -27.690 14.822 1.00 31.75 89 GLN A C 1
ATOM 660 O O . GLN A 1 89 ? 1.426 -27.808 15.778 1.00 31.75 89 GLN A O 1
ATOM 665 N N . SER A 1 90 ? -0.654 -27.649 15.007 1.00 34.16 90 SER A N 1
ATOM 666 C CA . SER A 1 90 ? -1.301 -27.695 16.330 1.00 34.16 90 SER A CA 1
ATOM 667 C C . SER A 1 90 ? -2.079 -28.997 16.579 1.00 34.16 90 SER A C 1
ATOM 669 O O . SER A 1 90 ? -3.088 -28.996 17.270 1.00 34.16 90 SER A O 1
ATOM 671 N N . ALA A 1 91 ? -1.594 -30.129 16.047 1.00 38.91 91 ALA A N 1
ATOM 672 C CA . ALA A 1 91 ? -2.154 -31.460 16.331 1.00 38.91 91 ALA A CA 1
ATOM 673 C C . ALA A 1 91 ? -1.164 -32.457 16.974 1.00 38.91 91 ALA A C 1
ATOM 675 O O . ALA A 1 91 ? -1.533 -33.601 17.222 1.00 38.91 91 ALA A O 1
ATOM 676 N N . THR A 1 92 ? 0.079 -32.064 17.289 1.00 37.16 92 THR A N 1
ATOM 677 C CA . THR A 1 92 ? 1.078 -32.993 17.873 1.00 37.16 92 THR A CA 1
ATOM 678 C C . THR A 1 92 ? 1.897 -32.426 19.039 1.00 37.16 92 THR A C 1
ATOM 680 O O . THR A 1 92 ? 3.027 -32.863 19.254 1.00 37.16 92 THR A O 1
ATOM 683 N N . ARG A 1 93 ? 1.365 -31.482 19.832 1.00 38.59 93 ARG A N 1
ATOM 684 C CA . ARG A 1 93 ? 2.053 -31.023 21.062 1.00 38.59 93 ARG A CA 1
ATOM 685 C C . ARG A 1 93 ? 1.197 -30.793 22.312 1.00 38.59 93 ARG A C 1
ATOM 687 O O . ARG A 1 93 ? 1.722 -30.271 23.288 1.00 38.59 93 ARG A O 1
ATOM 694 N N . ASP A 1 94 ? -0.026 -31.316 22.365 1.00 36.81 94 ASP A N 1
ATOM 695 C CA . ASP A 1 94 ? -0.836 -31.338 23.601 1.00 36.81 94 ASP A CA 1
ATOM 696 C C . ASP A 1 94 ? -0.530 -32.543 24.509 1.00 36.81 94 ASP A C 1
ATOM 698 O O . ASP A 1 94 ? -1.391 -33.102 25.183 1.00 36.81 94 ASP A O 1
ATOM 702 N N . ALA A 1 95 ? 0.744 -32.927 24.571 1.00 39.59 95 ALA A N 1
ATOM 703 C CA . ALA A 1 95 ? 1.262 -33.859 25.562 1.00 39.59 95 ALA A CA 1
ATOM 704 C C . ALA A 1 95 ? 2.540 -33.290 26.186 1.00 39.59 95 ALA A C 1
ATOM 706 O O . ALA A 1 95 ? 3.593 -33.907 26.099 1.00 39.59 95 ALA A O 1
ATOM 707 N N . MET A 1 96 ? 2.454 -32.081 26.757 1.00 37.38 96 MET A N 1
ATOM 708 C CA . MET A 1 96 ? 3.365 -31.562 27.793 1.00 37.38 96 MET A CA 1
ATOM 709 C C . MET A 1 96 ? 2.794 -30.265 28.399 1.00 37.38 96 MET A C 1
ATOM 711 O O . MET A 1 96 ? 3.377 -29.188 28.317 1.00 37.38 96 MET A O 1
ATOM 715 N N . SER A 1 97 ? 1.624 -30.352 29.036 1.00 48.09 97 SER A N 1
ATOM 716 C CA . SER A 1 97 ? 1.153 -29.299 29.940 1.00 48.09 97 SER A CA 1
ATOM 717 C C . SER A 1 97 ? 1.789 -29.488 31.320 1.00 48.09 97 SER A C 1
ATOM 719 O O . SER A 1 97 ? 1.253 -30.191 32.177 1.00 48.09 97 SER A O 1
ATOM 721 N N . ALA A 1 98 ? 2.931 -28.845 31.546 1.00 44.28 98 ALA A N 1
ATOM 722 C CA . ALA A 1 98 ? 3.438 -28.575 32.886 1.00 44.28 98 ALA A CA 1
ATOM 723 C C . ALA A 1 98 ? 4.133 -27.206 32.885 1.00 44.28 98 ALA A C 1
ATOM 725 O O . ALA A 1 98 ? 5.301 -27.098 32.528 1.00 44.28 98 ALA A O 1
ATOM 726 N N . GLY A 1 99 ? 3.395 -26.156 33.273 1.00 43.62 99 GLY A N 1
ATOM 727 C CA . GLY A 1 99 ? 4.003 -24.905 33.744 1.00 43.62 99 GLY A CA 1
ATOM 728 C C . GLY A 1 99 ? 3.720 -23.602 32.987 1.00 43.62 99 GLY A C 1
ATOM 729 O O . GLY A 1 99 ? 4.480 -22.660 33.172 1.00 43.62 99 GLY A O 1
ATOM 730 N N . GLN A 1 100 ? 2.661 -23.471 32.179 1.00 48.38 100 GLN A N 1
ATOM 731 C CA . GLN A 1 100 ? 2.273 -22.144 31.671 1.00 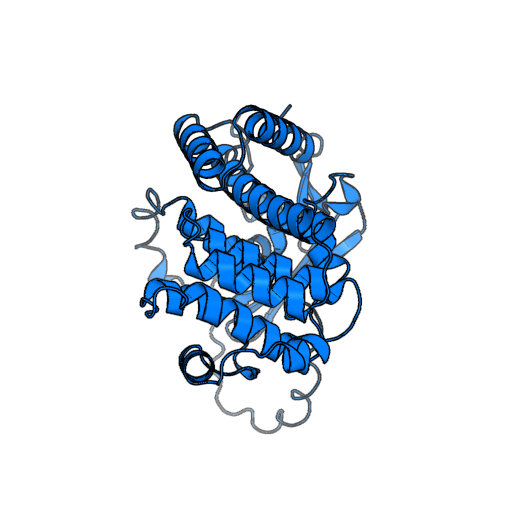48.38 100 GLN A CA 1
ATOM 732 C C . GLN A 1 100 ? 1.419 -21.399 32.705 1.00 48.38 100 GLN A C 1
ATOM 734 O O . GLN A 1 100 ? 0.227 -21.660 32.868 1.00 48.38 100 GLN A O 1
ATOM 739 N N . GLN A 1 101 ? 2.047 -20.451 33.406 1.00 52.81 101 GLN A N 1
ATOM 740 C CA . GLN A 1 101 ? 1.344 -19.361 34.078 1.00 52.81 101 GLN A CA 1
ATOM 741 C C . GLN A 1 101 ? 0.382 -18.722 33.069 1.00 52.81 101 GLN A C 1
ATOM 743 O O . GLN A 1 101 ? 0.813 -18.167 32.058 1.00 52.81 101 GLN A O 1
ATOM 748 N N . ARG A 1 102 ? -0.929 -18.819 33.323 1.00 58.69 102 ARG A N 1
ATOM 749 C CA . ARG A 1 102 ? -1.938 -18.049 32.590 1.00 58.69 102 ARG A CA 1
ATOM 750 C C . ARG A 1 102 ? -1.629 -16.573 32.821 1.00 58.69 102 ARG A C 1
ATOM 752 O O . ARG A 1 102 ? -1.916 -16.051 33.893 1.00 58.69 102 ARG A O 1
ATOM 759 N N . LEU A 1 103 ? -1.008 -15.921 31.843 1.00 71.44 103 LEU A N 1
ATOM 760 C CA . LEU A 1 103 ? -0.884 -14.469 31.827 1.00 71.44 103 LEU A CA 1
ATOM 761 C C . LEU A 1 103 ? -2.302 -13.901 31.707 1.00 71.44 103 LEU A C 1
ATOM 763 O O . LEU A 1 103 ? -2.944 -13.991 30.658 1.00 71.44 103 LEU A O 1
ATOM 767 N N . THR A 1 104 ? -2.823 -13.398 32.822 1.00 79.69 104 THR A N 1
ATOM 768 C CA . THR A 1 104 ? -4.136 -12.761 32.880 1.00 79.69 104 THR A CA 1
ATOM 769 C C . THR A 1 104 ? -3.984 -11.328 32.382 1.00 79.69 104 THR A C 1
ATOM 771 O O . THR A 1 104 ? -3.395 -10.495 33.065 1.00 79.69 104 THR A O 1
ATOM 774 N N . TYR A 1 105 ? -4.485 -11.042 31.182 1.00 87.94 105 TYR A N 1
ATOM 775 C CA . TYR A 1 105 ? -4.550 -9.678 30.656 1.00 87.94 105 TYR A CA 1
ATOM 776 C C . TYR A 1 105 ? -5.809 -8.980 31.162 1.00 87.94 105 TYR A C 1
ATOM 778 O O . TYR A 1 105 ? -6.854 -9.620 31.327 1.00 87.94 105 TYR A O 1
ATOM 786 N N . SER A 1 106 ? -5.713 -7.673 31.402 1.00 90.44 106 SER A N 1
ATOM 787 C CA . SER A 1 106 ? -6.864 -6.874 31.816 1.00 90.44 106 SER A CA 1
ATOM 788 C C . SER A 1 106 ? -7.865 -6.716 30.666 1.00 90.44 106 SER A C 1
ATOM 790 O O . SER A 1 106 ? -7.514 -6.843 29.492 1.00 90.44 106 SER A O 1
ATOM 792 N N . ASP A 1 107 ? -9.120 -6.393 30.980 1.00 90.81 107 ASP A N 1
ATOM 793 C CA . ASP A 1 107 ? -10.112 -6.087 29.940 1.00 90.81 107 ASP A CA 1
ATOM 794 C C . ASP A 1 107 ? -9.710 -4.861 29.111 1.00 90.81 107 ASP A C 1
ATOM 796 O O . ASP A 1 107 ? -10.022 -4.794 27.925 1.00 90.81 107 ASP A O 1
ATOM 800 N N . SER A 1 108 ? -8.959 -3.925 29.701 1.00 89.56 108 SER A N 1
ATOM 801 C CA . SER A 1 108 ? -8.378 -2.795 28.973 1.00 89.56 108 SER A CA 1
ATOM 802 C C . SER A 1 108 ? -7.364 -3.260 27.926 1.00 89.56 108 SER A C 1
ATOM 804 O O . SER A 1 108 ? -7.428 -2.813 26.785 1.00 89.56 108 SER A O 1
ATOM 806 N N . ASP A 1 109 ? -6.472 -4.190 28.282 1.00 90.56 109 ASP A N 1
ATOM 807 C CA . ASP A 1 109 ? -5.469 -4.736 27.354 1.00 90.56 109 ASP A CA 1
ATOM 808 C C . ASP A 1 109 ? -6.143 -5.476 26.188 1.00 90.56 109 ASP A C 1
ATOM 810 O O . ASP A 1 109 ? -5.694 -5.417 25.042 1.00 90.56 109 ASP A O 1
ATOM 814 N N . LYS A 1 110 ? -7.254 -6.164 26.477 1.00 93.69 110 LYS A N 1
ATOM 815 C CA . LYS A 1 110 ? -8.070 -6.857 25.476 1.00 93.69 110 LYS A CA 1
ATOM 816 C C . LYS A 1 110 ? -8.760 -5.885 24.522 1.00 93.69 110 LYS A C 1
ATOM 818 O O . LYS A 1 110 ? -8.741 -6.133 23.320 1.00 93.69 110 LYS A O 1
ATOM 823 N N . ARG A 1 111 ? -9.343 -4.794 25.032 1.00 93.69 111 ARG A N 1
ATOM 824 C CA . ARG A 1 111 ? -9.976 -3.750 24.204 1.00 93.69 111 ARG A CA 1
ATOM 825 C C . ARG A 1 111 ? -8.963 -3.069 23.289 1.00 93.69 111 ARG A C 1
ATOM 827 O O . ARG A 1 111 ? -9.213 -2.993 22.094 1.00 93.69 111 ARG A O 1
ATOM 834 N N . ASP A 1 112 ? -7.799 -2.694 23.820 1.00 89.56 112 ASP A N 1
ATOM 835 C CA . ASP A 1 112 ? -6.696 -2.127 23.029 1.00 89.56 112 ASP A CA 1
ATOM 836 C C . ASP A 1 112 ? -6.226 -3.093 21.927 1.00 89.56 112 ASP A C 1
ATOM 838 O O . ASP A 1 112 ? -5.997 -2.695 20.786 1.00 89.56 112 ASP A O 1
ATOM 842 N N . ALA A 1 113 ? -6.120 -4.391 22.232 1.00 91.56 113 ALA A N 1
ATOM 843 C CA . ALA A 1 113 ? -5.788 -5.383 21.214 1.00 91.56 113 ALA A CA 1
ATOM 844 C C . ALA A 1 113 ? -6.882 -5.503 20.137 1.00 91.56 113 ALA A C 1
ATOM 846 O O . ALA A 1 113 ? -6.551 -5.654 18.965 1.00 91.56 113 ALA A O 1
ATOM 847 N N . ILE A 1 114 ? -8.163 -5.402 20.497 1.00 94.38 114 ILE A N 1
ATOM 848 C CA . ILE A 1 114 ? -9.275 -5.420 19.535 1.00 94.38 114 ILE A CA 1
ATOM 849 C C . ILE A 1 114 ? -9.248 -4.184 18.630 1.00 94.38 114 ILE A C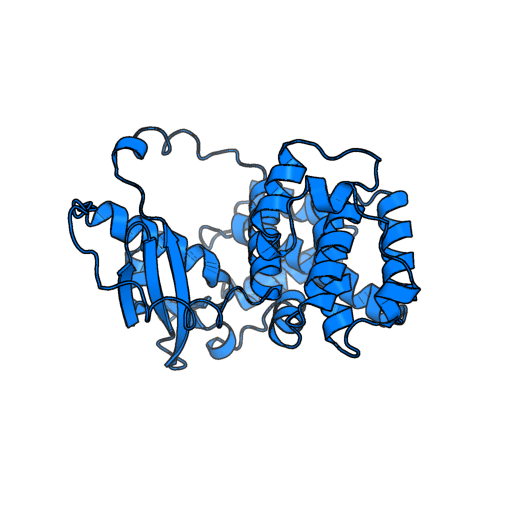 1
ATOM 851 O O . ILE A 1 114 ? -9.392 -4.333 17.420 1.00 94.38 114 ILE A O 1
ATOM 855 N N . GLU A 1 115 ? -9.026 -2.990 19.183 1.00 91.69 115 GLU A N 1
ATOM 856 C CA . GLU A 1 115 ? -8.894 -1.756 18.397 1.00 91.69 115 GLU A CA 1
ATOM 857 C C . GLU A 1 115 ? -7.730 -1.867 17.403 1.00 91.69 115 GLU A C 1
ATOM 859 O O . GLU A 1 115 ? -7.924 -1.662 16.208 1.00 91.69 115 GLU A O 1
ATOM 864 N N . ARG A 1 116 ? -6.552 -2.327 17.850 1.00 86.94 116 ARG A N 1
ATOM 865 C CA . ARG A 1 116 ? -5.394 -2.565 16.967 1.00 86.94 116 ARG A CA 1
ATOM 866 C C . ARG A 1 116 ? -5.642 -3.652 15.920 1.00 86.94 116 ARG A C 1
ATOM 868 O O . ARG A 1 116 ? -5.135 -3.564 14.802 1.00 86.94 116 ARG A O 1
ATOM 875 N N . ALA A 1 117 ? -6.399 -4.691 16.268 1.00 89.44 117 ALA A N 1
ATOM 876 C CA . ALA A 1 117 ? -6.810 -5.709 15.309 1.00 89.44 117 ALA A CA 1
ATOM 877 C C . ALA A 1 117 ? -7.733 -5.094 14.247 1.00 89.44 117 ALA A C 1
ATOM 879 O O . ALA A 1 117 ? -7.519 -5.316 13.057 1.00 89.44 117 ALA A O 1
ATOM 880 N N . PHE A 1 118 ? -8.697 -4.264 14.653 1.00 91.75 118 PHE A N 1
ATOM 881 C CA . PHE A 1 118 ? -9.576 -3.559 13.725 1.00 91.75 118 PHE A CA 1
ATOM 882 C C . PHE A 1 118 ? -8.806 -2.587 12.832 1.00 91.75 118 PHE A C 1
ATOM 884 O O . PHE A 1 118 ? -9.021 -2.598 11.629 1.00 91.75 118 PHE A O 1
ATOM 891 N N . GLU A 1 119 ? -7.860 -1.811 13.370 1.00 82.19 119 GLU A N 1
ATOM 892 C CA . GLU A 1 119 ? -7.000 -0.911 12.585 1.00 82.19 119 GLU A CA 1
ATOM 893 C C . GLU A 1 119 ? -6.330 -1.642 11.412 1.00 82.19 119 GLU A C 1
ATOM 895 O O . GLU A 1 119 ? -6.325 -1.126 10.293 1.00 82.19 119 GLU A O 1
ATOM 900 N N . SER A 1 120 ? -5.861 -2.879 11.630 1.00 79.88 120 SER A N 1
ATOM 901 C CA . SER A 1 120 ? -5.215 -3.694 10.588 1.00 79.88 120 SER A CA 1
ATOM 902 C C . SER A 1 120 ? -6.141 -4.104 9.437 1.00 79.88 120 SER A C 1
ATOM 904 O O . SER A 1 120 ? -5.666 -4.387 8.338 1.00 79.88 120 SER A O 1
ATOM 906 N N . VAL A 1 121 ? -7.456 -4.110 9.671 1.00 85.00 121 VAL A N 1
ATOM 907 C CA . VAL A 1 121 ? -8.483 -4.439 8.671 1.00 85.00 121 VAL A CA 1
ATOM 908 C C . VAL A 1 121 ? -9.431 -3.276 8.381 1.00 85.00 121 VAL A C 1
ATOM 910 O O . VAL A 1 121 ? -10.392 -3.434 7.631 1.00 85.00 121 VAL A O 1
ATOM 913 N N . SER A 1 122 ? -9.156 -2.095 8.933 1.00 83.12 122 SER A N 1
ATOM 914 C CA . SER A 1 122 ? -10.034 -0.924 8.865 1.00 83.12 122 SER A CA 1
ATOM 915 C C . SER A 1 122 ? -10.293 -0.470 7.430 1.00 83.12 122 SER A C 1
ATOM 917 O O . SER A 1 122 ? -11.381 0.003 7.127 1.00 83.12 122 SER A O 1
ATOM 919 N N . SER A 1 123 ? -9.350 -0.713 6.514 1.00 75.44 123 SER A N 1
ATOM 920 C CA . SER A 1 123 ? -9.493 -0.457 5.075 1.00 75.44 123 SER A CA 1
ATOM 921 C C . SER A 1 123 ? -10.619 -1.254 4.404 1.00 75.44 123 SER A C 1
ATOM 923 O O . SER A 1 123 ? -11.063 -0.885 3.317 1.00 75.44 123 SER A O 1
ATOM 925 N N . GLN A 1 124 ? -11.097 -2.330 5.035 1.00 82.00 124 GLN A N 1
ATOM 926 C CA . GLN A 1 124 ? -12.217 -3.137 4.550 1.00 82.00 124 GLN A CA 1
ATOM 927 C C . GLN A 1 124 ? -13.573 -2.624 5.041 1.00 82.00 124 GLN A C 1
ATOM 929 O O . GLN A 1 124 ? -14.601 -3.081 4.537 1.00 82.00 124 GLN A O 1
ATOM 934 N N . PHE A 1 125 ? -13.595 -1.663 5.967 1.00 85.50 125 PHE A N 1
ATOM 935 C CA . PHE A 1 125 ? -14.804 -1.087 6.545 1.00 85.50 125 PHE A CA 1
ATOM 936 C C . PHE A 1 125 ? -14.907 0.410 6.232 1.00 85.50 125 PHE A C 1
ATOM 938 O O . PHE A 1 125 ? -13.918 1.130 6.136 1.00 85.50 125 PHE A O 1
ATOM 945 N N . VAL A 1 126 ? -16.134 0.892 6.073 1.00 81.94 126 VAL A N 1
ATOM 946 C CA . VAL A 1 126 ? -16.466 2.307 5.892 1.00 81.94 126 VAL A CA 1
ATOM 947 C C . VAL A 1 126 ? -17.467 2.684 6.975 1.00 81.94 126 VAL A C 1
ATOM 949 O O . VAL A 1 126 ? -18.331 1.883 7.332 1.00 81.94 126 VAL A O 1
ATOM 952 N N . TRP A 1 127 ? -17.329 3.883 7.535 1.00 82.56 127 TRP A N 1
ATOM 953 C CA . TRP A 1 127 ? -18.304 4.414 8.480 1.00 82.56 127 TRP A CA 1
ATOM 954 C C . TRP A 1 127 ? -19.554 4.883 7.726 1.00 82.56 127 TRP A C 1
ATOM 956 O O . TRP A 1 127 ? -19.479 5.803 6.916 1.00 82.56 127 TRP A O 1
ATOM 966 N N . ASP A 1 128 ? -20.692 4.250 7.995 1.00 79.88 128 ASP A N 1
ATOM 967 C CA . ASP A 1 128 ? -22.013 4.700 7.568 1.00 79.88 128 ASP A CA 1
ATOM 968 C C . ASP A 1 128 ? -22.494 5.779 8.547 1.00 79.88 128 ASP A C 1
ATOM 970 O O . ASP A 1 128 ? -22.839 5.494 9.699 1.00 79.88 128 ASP A O 1
ATOM 974 N N . SER A 1 129 ? -22.476 7.036 8.095 1.00 71.81 129 SER A N 1
ATOM 975 C CA . SER A 1 129 ? -22.872 8.194 8.897 1.00 71.81 129 SER A CA 1
ATOM 976 C C . SER A 1 129 ? -24.377 8.246 9.169 1.00 71.81 129 SER A C 1
ATOM 978 O O . SER A 1 129 ? -24.769 8.733 10.231 1.00 71.81 129 SER A O 1
ATOM 980 N N . GLU A 1 130 ? -25.214 7.703 8.279 1.00 72.38 130 GLU A N 1
ATOM 981 C CA . GLU A 1 130 ? -26.670 7.672 8.456 1.00 72.38 130 GLU A CA 1
ATOM 982 C C . GLU A 1 130 ? -27.059 6.722 9.587 1.00 72.38 130 GLU A C 1
ATOM 984 O O . GLU A 1 130 ? -27.928 7.025 10.405 1.00 72.38 130 GLU A O 1
ATOM 989 N N . GLN A 1 131 ? -26.379 5.578 9.658 1.00 79.56 131 GLN A N 1
ATOM 990 C CA . GLN A 1 131 ? -26.675 4.527 10.632 1.00 79.56 131 GLN A CA 1
ATOM 991 C C . GLN A 1 131 ? -25.711 4.528 11.823 1.00 79.56 131 GLN A C 1
ATOM 993 O O . GLN A 1 131 ? -25.872 3.718 12.736 1.00 79.56 131 GLN A O 1
ATOM 998 N N . SER A 1 132 ? -24.734 5.443 11.826 1.00 82.06 132 SER A N 1
ATOM 999 C CA . SER A 1 132 ? -23.693 5.577 12.853 1.00 82.06 132 SER A CA 1
ATOM 1000 C C . SER A 1 132 ? -23.023 4.240 13.184 1.00 82.06 132 SER A C 1
ATOM 1002 O O . SER A 1 132 ? -22.909 3.857 14.351 1.00 82.06 132 SER A O 1
ATOM 1004 N N . ARG A 1 133 ? -22.622 3.497 12.146 1.00 85.81 133 ARG A N 1
ATOM 1005 C CA . ARG A 1 133 ? -21.983 2.182 12.284 1.00 85.81 133 ARG A CA 1
ATOM 1006 C C . ARG A 1 133 ? -21.001 1.915 11.155 1.00 85.81 133 ARG A C 1
ATOM 1008 O O . ARG A 1 133 ? -21.150 2.437 10.060 1.00 85.81 133 ARG A O 1
ATOM 1015 N N . TYR A 1 134 ? -20.037 1.034 11.382 1.00 86.56 134 TYR A N 1
ATOM 1016 C CA . TYR A 1 134 ? -19.215 0.515 10.294 1.00 86.56 134 TYR A CA 1
ATOM 1017 C C . TYR A 1 134 ? -19.988 -0.515 9.458 1.00 86.56 134 TYR A C 1
ATOM 1019 O O . TYR A 1 134 ? -20.695 -1.376 9.986 1.00 86.56 134 TYR A O 1
ATOM 1027 N N . ILE A 1 135 ? -19.807 -0.454 8.145 1.00 86.69 135 ILE A N 1
ATOM 1028 C CA . ILE A 1 135 ? -20.257 -1.456 7.174 1.00 86.69 135 ILE A CA 1
ATOM 1029 C C . ILE A 1 135 ? -19.066 -1.861 6.302 1.00 86.69 135 ILE A C 1
ATOM 1031 O O . ILE A 1 135 ? -18.085 -1.124 6.216 1.00 86.69 135 ILE A O 1
ATOM 1035 N N . SER A 1 136 ? -19.099 -3.036 5.670 1.00 85.50 136 SER A N 1
ATOM 1036 C CA . SER A 1 136 ? -18.016 -3.416 4.762 1.00 85.50 136 SER A CA 1
ATOM 1037 C C . SER A 1 136 ? -18.009 -2.464 3.574 1.00 85.50 136 SER A C 1
ATOM 1039 O O . SER A 1 136 ? -19.057 -2.052 3.079 1.00 85.50 136 SER A O 1
ATOM 1041 N N . SER A 1 137 ? -16.815 -2.110 3.120 1.00 75.50 137 SER A N 1
ATOM 1042 C CA . SER A 1 137 ? -16.593 -1.287 1.928 1.00 75.50 137 SER A CA 1
ATOM 1043 C C . SER A 1 137 ? -17.363 -1.819 0.715 1.00 75.50 137 SER A C 1
ATOM 1045 O O . SER A 1 137 ? -17.971 -1.042 -0.016 1.00 75.50 137 SER A O 1
ATOM 1047 N N . LYS A 1 138 ? -17.445 -3.149 0.570 1.00 74.94 138 LYS A N 1
ATOM 1048 C CA . LYS A 1 138 ? -18.270 -3.818 -0.446 1.00 74.94 138 LYS A CA 1
ATOM 1049 C C . LYS A 1 138 ? -19.764 -3.533 -0.268 1.00 74.94 138 LYS A C 1
ATOM 1051 O O . LYS A 1 138 ? -20.451 -3.258 -1.247 1.00 74.94 138 LYS A O 1
ATOM 1056 N N . ALA A 1 139 ? -20.266 -3.590 0.967 1.00 73.69 139 ALA A N 1
ATOM 1057 C CA . ALA A 1 139 ? -21.669 -3.326 1.295 1.00 73.69 139 ALA A CA 1
ATOM 1058 C C . ALA A 1 139 ? -22.057 -1.852 1.109 1.00 73.69 139 ALA A C 1
ATOM 1060 O O . ALA A 1 139 ? -23.181 -1.558 0.714 1.00 73.69 139 ALA A O 1
ATOM 1061 N N . ALA A 1 140 ? -21.122 -0.937 1.368 1.00 66.00 140 ALA A N 1
ATOM 1062 C CA . ALA A 1 140 ? -21.321 0.502 1.227 1.00 66.00 140 ALA A CA 1
ATOM 1063 C C . ALA A 1 140 ? -21.498 0.956 -0.232 1.00 66.00 140 ALA A C 1
ATOM 1065 O O . ALA A 1 140 ? -21.770 2.127 -0.480 1.00 66.00 140 ALA A O 1
ATOM 1066 N N . GLY A 1 141 ? -21.261 0.074 -1.214 1.00 59.09 141 GLY A N 1
ATOM 1067 C CA . GLY A 1 141 ? -21.116 0.477 -2.616 1.00 59.09 141 GLY A CA 1
ATOM 1068 C C . GLY A 1 141 ? -19.935 1.431 -2.842 1.00 59.09 141 GLY A C 1
ATOM 1069 O O . GLY A 1 141 ? -19.747 1.934 -3.949 1.00 59.09 141 GLY A O 1
ATOM 1070 N N . SER A 1 142 ? -19.131 1.680 -1.804 1.00 57.56 142 SER A N 1
ATOM 1071 C CA . SER A 1 142 ? -17.937 2.501 -1.846 1.00 57.56 142 SER A CA 1
ATOM 1072 C C . SER A 1 142 ? -16.898 1.754 -2.666 1.00 57.56 142 SER A C 1
ATOM 1074 O O . SER A 1 142 ? -16.281 0.809 -2.176 1.00 57.56 142 SER A O 1
ATOM 1076 N N . SER A 1 143 ? -16.702 2.171 -3.920 1.00 64.44 143 SER A N 1
ATOM 1077 C CA . SER A 1 143 ? -15.608 1.679 -4.756 1.00 64.44 143 SER A CA 1
ATOM 1078 C C . SER A 1 143 ? -14.312 1.788 -3.959 1.00 64.44 143 SER A C 1
ATOM 1080 O O . SER A 1 143 ? -13.871 2.901 -3.653 1.00 64.44 143 SER A O 1
ATOM 1082 N N . MET A 1 144 ? -13.730 0.645 -3.585 1.00 72.81 144 MET A N 1
ATOM 1083 C CA . MET A 1 144 ? -12.379 0.586 -3.033 1.00 72.81 144 MET A CA 1
ATOM 1084 C C . MET A 1 144 ? -11.436 1.342 -3.977 1.00 72.81 144 MET A C 1
ATOM 1086 O O . MET A 1 144 ? -11.726 1.488 -5.169 1.00 72.81 144 MET A O 1
ATOM 1090 N N . SER A 1 145 ? -10.318 1.860 -3.466 1.00 85.81 145 SER A N 1
ATOM 1091 C CA . SER A 1 145 ? -9.310 2.402 -4.378 1.00 85.81 145 SER A CA 1
ATOM 1092 C C . SER A 1 145 ? -8.894 1.311 -5.368 1.00 85.81 145 SER A C 1
ATOM 1094 O O . SER A 1 145 ? -8.850 0.131 -5.017 1.00 85.81 145 SER A O 1
ATOM 1096 N N . GLU A 1 146 ? -8.572 1.698 -6.600 1.00 91.00 146 GLU A N 1
ATOM 1097 C CA . GLU A 1 146 ? -8.130 0.755 -7.637 1.00 91.00 146 GLU A CA 1
ATOM 1098 C C . GLU A 1 146 ? -6.948 -0.105 -7.167 1.00 91.00 146 GLU A C 1
ATOM 1100 O O . GLU A 1 146 ? -6.876 -1.291 -7.474 1.00 91.00 146 GLU A O 1
ATOM 1105 N N . PHE A 1 147 ? -6.081 0.464 -6.324 1.00 93.50 147 PHE A N 1
ATOM 1106 C CA . PHE A 1 147 ? -5.006 -0.255 -5.650 1.00 93.50 147 PHE A CA 1
ATOM 1107 C C . PHE A 1 147 ? -5.513 -1.427 -4.799 1.00 93.50 147 PHE A C 1
ATOM 1109 O O . PHE A 1 147 ? -5.048 -2.555 -4.948 1.00 93.50 147 PHE A O 1
ATOM 1116 N N . LEU A 1 148 ? -6.485 -1.183 -3.914 1.00 87.25 148 LEU A N 1
ATOM 1117 C CA . LEU A 1 148 ? -7.043 -2.230 -3.056 1.00 87.25 148 LEU A CA 1
ATOM 1118 C C . LEU A 1 148 ? -7.874 -3.237 -3.861 1.00 87.25 148 LEU A C 1
ATOM 1120 O O . LEU A 1 148 ? -7.849 -4.427 -3.553 1.00 87.25 148 LEU A O 1
ATOM 1124 N N . THR A 1 149 ? -8.561 -2.782 -4.910 1.00 87.19 149 THR A N 1
ATOM 1125 C CA . THR A 1 149 ? -9.278 -3.651 -5.852 1.00 87.19 149 THR A CA 1
ATOM 1126 C C . THR A 1 149 ? -8.316 -4.608 -6.557 1.00 87.19 149 THR A C 1
ATOM 1128 O O . THR A 1 149 ? -8.542 -5.816 -6.554 1.00 87.19 149 THR A O 1
ATOM 1131 N N . GLN A 1 150 ? -7.213 -4.098 -7.113 1.00 93.50 150 GLN A N 1
ATOM 1132 C CA . GLN A 1 150 ? -6.169 -4.902 -7.752 1.00 93.50 150 GLN A CA 1
ATOM 1133 C C . GLN A 1 150 ? -5.568 -5.915 -6.769 1.00 93.50 150 GLN A C 1
ATOM 1135 O O . GLN A 1 150 ? -5.473 -7.104 -7.076 1.00 93.50 150 GLN A O 1
ATOM 1140 N N . LEU A 1 151 ? -5.230 -5.451 -5.565 1.00 89.62 151 LEU A N 1
ATOM 1141 C CA . LEU A 1 151 ? -4.658 -6.272 -4.505 1.00 89.62 151 LEU A CA 1
ATOM 1142 C C . LEU A 1 151 ? -5.590 -7.416 -4.071 1.00 89.62 151 LEU A C 1
ATOM 1144 O O . LEU A 1 151 ? -5.135 -8.542 -3.883 1.00 89.62 151 LEU A O 1
ATOM 1148 N N . GLY A 1 152 ? -6.889 -7.139 -3.930 1.00 82.81 152 GLY A N 1
ATOM 1149 C CA . GLY A 1 152 ? -7.891 -8.141 -3.565 1.00 82.81 152 GLY A CA 1
ATOM 1150 C C . GLY A 1 152 ? -8.209 -9.128 -4.691 1.00 82.81 152 GLY A C 1
ATOM 1151 O O . GLY A 1 152 ? -8.452 -10.302 -4.421 1.00 82.81 152 GLY A O 1
ATOM 1152 N N . ASN A 1 153 ? -8.184 -8.676 -5.948 1.00 86.94 153 ASN A N 1
ATOM 1153 C CA . ASN A 1 153 ? -8.506 -9.508 -7.110 1.00 86.94 153 ASN A CA 1
ATOM 1154 C C . ASN A 1 153 ? -7.355 -10.432 -7.527 1.00 86.94 153 ASN A C 1
ATOM 1156 O O . ASN A 1 153 ? -7.605 -11.511 -8.063 1.00 86.94 153 ASN A O 1
ATOM 1160 N N . ALA A 1 154 ? -6.107 -10.014 -7.313 1.00 93.62 154 ALA A N 1
ATOM 1161 C CA . ALA A 1 154 ? -4.926 -10.760 -7.736 1.00 93.62 154 ALA A CA 1
ATOM 1162 C C . ALA A 1 154 ? -3.812 -10.730 -6.671 1.00 93.62 154 ALA A C 1
ATOM 1164 O O . ALA A 1 154 ? -2.757 -10.128 -6.900 1.00 93.62 154 ALA A O 1
ATOM 1165 N N . PRO A 1 155 ? -4.023 -11.365 -5.501 1.00 91.81 155 PRO A N 1
ATOM 1166 C CA . PRO A 1 155 ? -3.002 -11.460 -4.461 1.00 91.81 155 PRO A CA 1
ATOM 1167 C C . PRO A 1 155 ? -1.809 -12.321 -4.907 1.00 91.81 155 PRO A C 1
ATOM 1169 O O . PRO A 1 155 ? -1.953 -13.256 -5.698 1.00 91.81 155 PRO A O 1
ATOM 1172 N N . VAL A 1 156 ? -0.624 -12.046 -4.354 1.00 94.69 156 VAL A N 1
ATOM 1173 C CA . VAL A 1 156 ? 0.621 -12.764 -4.675 1.00 94.69 156 VAL A CA 1
ATOM 1174 C C . VAL A 1 156 ? 0.749 -13.986 -3.761 1.00 94.69 156 VAL A C 1
ATOM 1176 O O . VAL A 1 156 ? 1.377 -13.939 -2.704 1.00 94.69 156 VAL A O 1
ATOM 1179 N N . THR A 1 157 ? 0.113 -15.098 -4.136 1.00 91.88 157 THR A N 1
ATOM 1180 C CA . THR A 1 157 ? 0.018 -16.290 -3.269 1.00 91.88 157 THR A CA 1
ATOM 1181 C C . THR A 1 157 ? 1.129 -17.318 -3.505 1.00 91.88 157 THR A C 1
ATOM 1183 O O . THR A 1 157 ? 1.545 -17.998 -2.563 1.00 91.88 157 THR A O 1
ATOM 1186 N N . ALA A 1 158 ? 1.641 -17.441 -4.733 1.00 95.00 158 ALA A N 1
ATOM 1187 C CA . ALA A 1 158 ? 2.656 -18.434 -5.077 1.00 95.00 158 ALA A CA 1
ATOM 1188 C C . ALA A 1 158 ? 3.989 -18.141 -4.371 1.00 95.00 158 ALA A C 1
ATOM 1190 O O . ALA A 1 158 ? 4.511 -17.031 -4.440 1.00 95.00 158 ALA A O 1
ATOM 1191 N N . LYS A 1 159 ? 4.582 -19.150 -3.713 1.00 95.19 159 LYS A N 1
ATOM 1192 C CA . LYS A 1 159 ? 5.824 -18.983 -2.930 1.00 95.19 159 LYS A CA 1
ATOM 1193 C C . LYS A 1 159 ? 6.972 -18.379 -3.750 1.00 95.19 159 LYS A C 1
ATOM 1195 O O . LYS A 1 159 ? 7.723 -17.567 -3.218 1.00 95.19 159 LYS A O 1
ATOM 1200 N N . PHE A 1 160 ? 7.096 -18.775 -5.018 1.00 96.94 160 PHE A N 1
ATOM 1201 C CA . PHE A 1 160 ? 8.095 -18.225 -5.932 1.00 96.94 160 PHE A CA 1
ATOM 1202 C C . PHE A 1 160 ? 7.877 -16.720 -6.139 1.00 96.94 160 PHE A C 1
ATOM 1204 O O . PHE A 1 160 ? 8.741 -15.934 -5.763 1.00 96.94 160 PHE A O 1
ATOM 1211 N N . ASP A 1 161 ? 6.689 -16.318 -6.598 1.00 97.81 161 ASP A N 1
ATOM 1212 C CA . ASP A 1 161 ? 6.330 -14.910 -6.820 1.00 97.81 161 ASP A CA 1
ATOM 1213 C C . ASP A 1 161 ? 6.472 -14.063 -5.552 1.00 97.81 161 ASP A C 1
ATOM 1215 O O . ASP A 1 161 ? 6.933 -12.926 -5.613 1.00 97.81 161 ASP A O 1
ATOM 1219 N N . ARG A 1 162 ? 6.132 -14.627 -4.384 1.00 96.56 162 ARG A N 1
ATOM 1220 C CA . ARG A 1 162 ? 6.335 -13.973 -3.085 1.00 96.56 162 ARG A CA 1
ATOM 1221 C C . ARG A 1 162 ? 7.814 -13.660 -2.839 1.00 96.56 162 ARG A C 1
ATOM 1223 O O . ARG A 1 162 ? 8.142 -12.558 -2.408 1.00 96.56 162 ARG A O 1
ATOM 1230 N N . GLY A 1 163 ? 8.709 -14.606 -3.122 1.00 96.69 163 GLY A N 1
ATOM 1231 C CA . GLY A 1 163 ? 10.153 -14.385 -3.026 1.00 96.69 163 GLY A CA 1
ATOM 1232 C C . GLY A 1 163 ? 10.652 -13.330 -4.016 1.00 96.69 163 GLY A C 1
ATOM 1233 O O . GLY A 1 163 ? 11.438 -12.461 -3.637 1.00 96.69 163 GLY A O 1
ATOM 1234 N N . VAL A 1 164 ? 10.151 -13.366 -5.256 1.00 98.06 164 VAL A N 1
ATOM 1235 C CA . VAL A 1 164 ? 10.491 -12.383 -6.298 1.00 98.06 164 VAL A CA 1
ATOM 1236 C C . VAL A 1 164 ? 10.046 -10.982 -5.885 1.00 98.06 164 VAL A C 1
ATOM 1238 O O . VAL A 1 164 ? 10.868 -10.071 -5.867 1.00 98.06 164 VAL A O 1
ATOM 1241 N N . VAL A 1 165 ? 8.784 -10.797 -5.479 1.00 97.69 165 VAL A N 1
ATOM 1242 C CA . VAL A 1 165 ? 8.289 -9.471 -5.084 1.00 97.69 165 VAL A CA 1
ATOM 1243 C C . VAL A 1 165 ? 8.990 -8.965 -3.825 1.00 97.69 165 VAL A C 1
ATOM 1245 O O . VAL A 1 165 ? 9.352 -7.799 -3.782 1.00 97.69 165 VAL A O 1
ATOM 1248 N N . ALA A 1 166 ? 9.287 -9.814 -2.832 1.00 97.06 166 ALA A N 1
ATOM 1249 C CA . ALA A 1 166 ? 10.051 -9.385 -1.656 1.00 97.06 166 ALA A CA 1
ATOM 1250 C C . ALA A 1 166 ? 11.433 -8.821 -2.042 1.00 97.06 166 ALA A C 1
ATOM 1252 O O . ALA A 1 166 ? 11.841 -7.777 -1.523 1.00 97.06 166 ALA A O 1
ATOM 1253 N N . ARG A 1 167 ? 12.123 -9.458 -3.000 1.00 97.62 167 ARG A N 1
ATOM 1254 C CA . ARG A 1 167 ? 13.385 -8.946 -3.557 1.00 97.62 167 ARG A CA 1
ATOM 1255 C C . ARG A 1 167 ? 13.180 -7.679 -4.381 1.00 97.62 167 ARG A C 1
ATOM 1257 O O . ARG A 1 167 ? 13.944 -6.745 -4.192 1.00 97.62 167 ARG A O 1
ATOM 1264 N N . MET A 1 168 ? 12.127 -7.592 -5.199 1.00 97.94 168 MET A N 1
ATOM 1265 C CA . MET A 1 168 ? 11.789 -6.358 -5.925 1.00 97.94 168 MET A CA 1
ATOM 1266 C C . MET A 1 168 ? 11.636 -5.170 -4.968 1.00 97.94 168 MET A C 1
ATOM 1268 O O . MET A 1 168 ? 12.272 -4.144 -5.174 1.00 97.94 168 MET A O 1
ATOM 1272 N N . LEU A 1 169 ? 10.839 -5.316 -3.901 1.00 96.75 169 LEU A N 1
ATOM 1273 C CA . LEU A 1 169 ? 10.616 -4.244 -2.922 1.00 96.75 169 LEU A CA 1
ATOM 1274 C C . LEU A 1 169 ? 11.910 -3.859 -2.191 1.00 96.75 169 LEU A C 1
ATOM 1276 O O . LEU A 1 169 ? 12.159 -2.679 -1.971 1.00 96.75 169 LEU A O 1
ATOM 1280 N N . THR A 1 170 ? 12.742 -4.848 -1.848 1.00 96.19 170 THR A N 1
ATOM 1281 C CA . THR A 1 170 ? 14.044 -4.614 -1.201 1.00 96.19 170 THR A CA 1
ATOM 1282 C C . THR A 1 170 ? 15.013 -3.883 -2.130 1.00 96.19 170 THR A C 1
ATOM 1284 O O . THR A 1 170 ? 15.738 -3.003 -1.685 1.00 96.19 170 THR A O 1
ATOM 1287 N N . GLU A 1 171 ? 15.026 -4.221 -3.419 1.00 96.19 171 GLU A N 1
ATOM 1288 C CA . GLU A 1 171 ? 15.898 -3.576 -4.400 1.00 96.19 171 GLU A CA 1
ATOM 1289 C C . GLU A 1 171 ? 15.503 -2.138 -4.718 1.00 96.19 171 GLU A C 1
ATOM 1291 O O . GLU A 1 171 ? 16.394 -1.328 -4.947 1.00 96.19 171 GLU A O 1
ATOM 1296 N N . ILE A 1 172 ? 14.204 -1.821 -4.726 1.00 96.19 172 ILE A N 1
ATOM 1297 C CA . ILE A 1 172 ? 13.734 -0.434 -4.851 1.00 96.19 172 ILE A CA 1
ATOM 1298 C C . ILE A 1 172 ? 14.196 0.380 -3.649 1.00 96.19 172 ILE A C 1
ATOM 1300 O O . ILE A 1 172 ? 14.870 1.384 -3.824 1.00 96.19 172 ILE A O 1
ATOM 1304 N N . ALA A 1 173 ? 13.938 -0.114 -2.437 1.00 92.88 173 ALA A N 1
ATOM 1305 C CA . ALA A 1 173 ? 14.354 0.568 -1.214 1.00 92.88 173 ALA A CA 1
ATOM 1306 C C . ALA A 1 173 ? 15.883 0.711 -1.074 1.00 92.88 173 ALA A C 1
ATOM 1308 O O . ALA A 1 173 ? 16.338 1.514 -0.277 1.00 92.88 173 ALA A O 1
ATOM 1309 N N . ALA A 1 174 ? 16.671 -0.078 -1.812 1.00 93.50 174 ALA A N 1
ATOM 1310 C CA . ALA A 1 174 ? 18.134 -0.037 -1.814 1.00 93.50 174 ALA A CA 1
ATOM 1311 C C . ALA A 1 174 ? 18.728 0.580 -3.092 1.00 93.50 174 ALA A C 1
ATOM 1313 O O . ALA A 1 174 ? 19.922 0.405 -3.361 1.00 93.50 174 ALA A O 1
ATOM 1314 N N . ALA A 1 175 ? 17.909 1.219 -3.936 1.00 90.62 175 ALA A N 1
ATOM 1315 C CA . ALA A 1 175 ? 18.325 1.666 -5.264 1.00 90.62 175 ALA A CA 1
ATOM 1316 C C . ALA A 1 175 ? 19.430 2.734 -5.216 1.00 90.62 175 ALA A C 1
ATOM 1318 O O . ALA A 1 175 ? 20.272 2.772 -6.115 1.00 90.62 175 ALA A O 1
ATOM 1319 N N . ASP A 1 176 ? 19.478 3.535 -4.149 1.00 85.94 176 ASP A N 1
ATOM 1320 C CA . ASP A 1 176 ? 20.512 4.550 -3.912 1.00 85.94 176 ASP A CA 1
ATOM 1321 C C . ASP A 1 176 ? 21.853 3.972 -3.398 1.00 85.94 176 ASP A C 1
ATOM 1323 O O . ASP A 1 176 ? 22.847 4.688 -3.256 1.00 85.94 176 ASP A O 1
ATOM 1327 N N . GLY A 1 177 ? 21.909 2.656 -3.161 1.00 83.94 177 GLY A N 1
ATOM 1328 C CA . GLY A 1 177 ? 23.094 1.936 -2.702 1.00 83.94 177 GLY A CA 1
ATOM 1329 C C . GLY A 1 177 ? 23.186 1.734 -1.189 1.00 83.94 177 GLY A C 1
ATOM 1330 O O . GLY A 1 177 ? 24.142 1.095 -0.736 1.00 83.94 177 GLY A O 1
ATOM 1331 N N . SER A 1 178 ? 22.222 2.209 -0.399 1.00 85.62 178 SER A N 1
ATOM 1332 C CA . SER A 1 178 ? 22.144 1.925 1.034 1.00 85.62 178 SER A CA 1
ATOM 1333 C C . SER A 1 178 ? 20.704 1.682 1.490 1.00 85.62 178 SER A C 1
ATOM 1335 O O . SER A 1 178 ? 19.763 1.983 0.783 1.00 85.62 178 SER A O 1
ATOM 1337 N N . VAL A 1 179 ? 20.529 1.060 2.658 1.00 87.38 179 VAL A N 1
ATOM 1338 C CA . VAL A 1 179 ? 19.217 0.961 3.314 1.00 87.38 179 VAL A CA 1
ATOM 1339 C C . VAL A 1 179 ? 19.414 1.380 4.757 1.00 87.38 179 VAL A C 1
ATOM 1341 O O . VAL A 1 179 ? 20.144 0.713 5.502 1.00 87.38 179 VAL A O 1
ATOM 1344 N N . GLY A 1 180 ? 18.796 2.491 5.144 1.00 88.50 180 GLY A N 1
ATOM 1345 C CA . GLY A 1 180 ? 18.843 3.001 6.509 1.00 88.50 180 GLY A CA 1
ATOM 1346 C C . GLY A 1 180 ? 18.092 2.103 7.496 1.00 88.50 180 GLY A C 1
ATOM 1347 O O . GLY A 1 180 ? 17.298 1.239 7.119 1.00 88.50 180 GLY A O 1
ATOM 1348 N N . ASP A 1 181 ? 18.300 2.326 8.795 1.00 89.69 181 ASP A N 1
ATOM 1349 C CA . ASP A 1 181 ? 17.624 1.546 9.844 1.00 89.69 181 ASP A CA 1
ATOM 1350 C C . ASP A 1 181 ? 16.090 1.676 9.779 1.00 89.69 181 ASP A C 1
ATOM 1352 O O . ASP A 1 181 ? 15.372 0.697 10.000 1.00 89.69 181 ASP A O 1
ATOM 1356 N N . ASP A 1 182 ? 15.579 2.858 9.422 1.00 86.56 182 ASP A N 1
ATOM 1357 C CA . ASP A 1 182 ? 14.141 3.120 9.304 1.00 86.56 182 ASP A CA 1
ATOM 1358 C C . ASP A 1 182 ? 13.507 2.388 8.110 1.00 86.56 182 ASP A C 1
ATOM 1360 O O . ASP A 1 182 ? 12.419 1.819 8.236 1.00 86.56 182 ASP A O 1
ATOM 1364 N N . GLU A 1 183 ? 14.179 2.363 6.958 1.00 89.19 183 GLU A N 1
ATOM 1365 C CA . GLU A 1 183 ? 13.742 1.616 5.770 1.00 89.19 183 GLU A CA 1
ATOM 1366 C C . GLU A 1 183 ? 13.810 0.117 6.018 1.00 89.19 183 GLU A C 1
ATOM 1368 O O . GLU A 1 183 ? 12.875 -0.619 5.715 1.00 89.19 183 GLU A O 1
ATOM 1373 N N . ARG A 1 184 ? 14.881 -0.344 6.663 1.00 92.06 184 ARG A N 1
ATOM 1374 C CA . ARG A 1 184 ? 15.032 -1.735 7.079 1.00 92.06 184 ARG A CA 1
ATOM 1375 C C . ARG A 1 184 ? 13.908 -2.167 8.014 1.00 92.06 184 ARG A C 1
ATOM 1377 O O . ARG A 1 184 ? 13.339 -3.242 7.822 1.00 92.06 184 ARG A O 1
ATOM 1384 N N . ALA A 1 185 ? 13.568 -1.346 9.007 1.00 89.25 185 ALA A N 1
ATOM 1385 C CA . ALA A 1 185 ? 12.448 -1.608 9.906 1.00 89.25 185 ALA A CA 1
ATOM 1386 C C . ALA A 1 185 ? 11.105 -1.599 9.158 1.00 89.25 185 ALA A C 1
ATOM 1388 O O . ALA A 1 185 ? 10.240 -2.433 9.434 1.00 89.25 185 ALA A O 1
ATOM 1389 N N . PHE A 1 186 ? 10.941 -0.692 8.194 1.00 89.38 186 PHE A N 1
ATOM 1390 C CA . PHE A 1 186 ? 9.771 -0.628 7.326 1.00 89.38 186 PHE A CA 1
ATOM 1391 C C . PHE A 1 186 ? 9.617 -1.895 6.468 1.00 89.38 186 PHE A C 1
ATOM 1393 O O . PHE A 1 186 ? 8.567 -2.532 6.537 1.00 89.38 186 PHE A O 1
ATOM 1400 N N . LEU A 1 187 ? 10.659 -2.318 5.747 1.00 91.88 187 LEU A N 1
ATOM 1401 C CA . LEU A 1 187 ? 10.681 -3.549 4.949 1.00 91.88 187 LEU A CA 1
ATOM 1402 C C . LEU A 1 187 ? 10.400 -4.786 5.816 1.00 91.88 187 LEU A C 1
ATOM 1404 O O . LEU A 1 187 ? 9.537 -5.609 5.501 1.00 91.88 187 LEU A O 1
ATOM 1408 N N . ALA A 1 188 ? 11.079 -4.891 6.962 1.00 91.06 188 ALA A N 1
ATOM 1409 C CA . ALA A 1 188 ? 10.895 -5.991 7.906 1.00 91.06 188 ALA A CA 1
ATOM 1410 C C . ALA A 1 188 ? 9.467 -6.060 8.474 1.00 91.06 188 ALA A C 1
ATOM 1412 O O . ALA A 1 188 ? 9.033 -7.123 8.918 1.00 91.06 188 ALA A O 1
ATOM 1413 N N . ALA A 1 189 ? 8.713 -4.956 8.454 1.00 87.50 189 ALA A N 1
ATOM 1414 C CA . ALA A 1 189 ? 7.334 -4.955 8.918 1.00 87.50 189 ALA A CA 1
ATOM 1415 C C . ALA A 1 189 ? 6.406 -5.766 8.002 1.00 87.50 189 ALA A C 1
ATOM 1417 O O . ALA A 1 189 ? 5.369 -6.231 8.471 1.00 87.50 189 ALA A O 1
ATOM 1418 N N . PHE A 1 190 ? 6.719 -5.952 6.721 1.00 85.25 190 PHE A N 1
ATOM 1419 C CA . PHE A 1 190 ? 5.807 -6.626 5.791 1.00 85.25 190 PHE A CA 1
ATOM 1420 C C . PHE A 1 190 ? 6.413 -7.793 5.023 1.00 85.25 190 PHE A C 1
ATOM 1422 O O . PHE A 1 190 ? 5.645 -8.570 4.458 1.00 85.25 190 PHE A O 1
ATOM 1429 N N . ILE A 1 191 ? 7.738 -7.949 5.022 1.00 90.19 191 ILE A N 1
ATOM 1430 C CA . ILE A 1 191 ? 8.399 -9.120 4.446 1.00 90.19 191 ILE A CA 1
ATOM 1431 C C . ILE A 1 191 ? 8.175 -10.325 5.372 1.00 90.19 191 ILE A C 1
ATOM 1433 O O . ILE A 1 191 ? 8.581 -10.298 6.536 1.00 90.19 191 ILE A O 1
ATOM 1437 N N . PRO A 1 192 ? 7.525 -11.393 4.881 1.00 87.75 192 PRO A N 1
ATOM 1438 C CA . PRO A 1 192 ? 7.318 -12.598 5.665 1.00 87.75 192 PRO A CA 1
ATOM 1439 C C . PRO A 1 192 ? 8.649 -13.256 6.074 1.00 87.75 192 PRO A C 1
ATOM 1441 O O . PRO A 1 192 ? 9.508 -13.454 5.213 1.00 87.75 192 PRO A O 1
ATOM 1444 N N . PRO A 1 193 ? 8.819 -13.667 7.347 1.00 88.31 193 PRO A N 1
ATOM 1445 C CA . PRO A 1 193 ? 10.066 -14.277 7.817 1.00 88.31 193 PRO A CA 1
ATOM 1446 C C . PRO A 1 193 ? 10.471 -15.557 7.071 1.00 88.31 193 PRO A C 1
ATOM 1448 O O . PRO A 1 193 ? 11.651 -15.897 7.031 1.00 88.31 193 PRO A O 1
ATOM 1451 N N . ASP A 1 194 ? 9.515 -16.275 6.469 1.00 91.56 194 ASP A N 1
ATOM 1452 C CA . ASP A 1 194 ? 9.773 -17.480 5.670 1.00 91.56 194 ASP A CA 1
ATOM 1453 C C . ASP A 1 194 ? 10.453 -17.193 4.321 1.00 91.56 194 ASP A C 1
ATOM 1455 O O . ASP A 1 194 ? 10.958 -18.121 3.685 1.00 91.56 194 ASP A O 1
ATOM 1459 N N . LEU A 1 195 ? 10.484 -15.926 3.894 1.00 92.69 195 LEU A N 1
ATOM 1460 C CA . LEU A 1 195 ? 11.195 -15.469 2.697 1.00 92.69 195 LEU A CA 1
ATOM 1461 C C . LEU A 1 195 ? 12.621 -14.975 2.997 1.00 92.69 195 LEU A C 1
ATOM 1463 O O . LEU A 1 195 ? 13.357 -14.674 2.061 1.00 92.69 195 LEU A O 1
ATOM 1467 N N . GLY A 1 196 ? 13.019 -14.928 4.273 1.00 93.06 196 GLY A N 1
ATOM 1468 C CA . GLY A 1 196 ? 14.323 -14.441 4.728 1.00 93.06 196 GLY A CA 1
ATOM 1469 C C . GLY A 1 196 ? 14.255 -13.083 5.429 1.00 93.06 196 GLY A C 1
ATOM 1470 O O . GLY A 1 196 ? 13.198 -12.462 5.543 1.00 93.06 196 GLY A O 1
ATOM 1471 N N . THR A 1 197 ? 15.399 -12.629 5.940 1.00 94.69 197 THR A N 1
ATOM 1472 C CA . THR A 1 197 ? 15.542 -11.285 6.516 1.00 94.69 197 THR A CA 1
ATOM 1473 C C . THR A 1 197 ? 15.840 -10.247 5.433 1.00 94.69 197 THR A C 1
ATOM 1475 O O . THR A 1 197 ? 16.282 -10.591 4.338 1.00 94.69 197 THR A O 1
ATOM 1478 N N . VAL A 1 198 ? 15.671 -8.957 5.745 1.00 94.50 198 VAL A N 1
ATOM 1479 C CA . VAL A 1 198 ? 16.073 -7.863 4.838 1.00 94.50 198 VAL A CA 1
ATOM 1480 C C . VAL A 1 198 ? 17.554 -7.985 4.442 1.00 94.50 198 VAL A C 1
ATOM 1482 O O . VAL A 1 198 ? 17.887 -7.803 3.277 1.00 94.50 198 VAL A O 1
ATOM 1485 N N . ASP A 1 199 ? 18.439 -8.391 5.362 1.00 94.56 199 ASP A N 1
ATOM 1486 C CA . ASP A 1 199 ? 19.862 -8.637 5.060 1.00 94.56 199 ASP A CA 1
ATOM 1487 C C . ASP A 1 199 ? 20.098 -9.804 4.108 1.00 94.56 199 ASP A C 1
ATOM 1489 O O . ASP A 1 199 ? 21.049 -9.793 3.326 1.00 94.56 199 ASP A O 1
ATOM 1493 N N . ASP A 1 200 ? 19.277 -10.847 4.193 1.00 96.38 200 ASP A N 1
ATOM 1494 C CA . ASP A 1 200 ? 19.379 -11.981 3.278 1.00 96.38 200 ASP A CA 1
ATOM 1495 C C . ASP A 1 200 ? 18.966 -11.561 1.868 1.00 96.38 200 ASP A C 1
ATOM 1497 O O . ASP A 1 200 ? 19.631 -11.925 0.900 1.00 96.38 200 ASP A O 1
ATOM 1501 N N . LEU A 1 201 ? 17.919 -10.738 1.763 1.00 96.12 201 LEU A N 1
ATOM 1502 C CA . LEU A 1 201 ? 17.412 -10.221 0.494 1.00 96.12 201 LEU A CA 1
ATOM 1503 C C . LEU A 1 201 ? 18.369 -9.208 -0.145 1.00 96.12 201 LEU A C 1
ATOM 1505 O O . LEU A 1 201 ? 18.594 -9.283 -1.348 1.00 96.12 201 LEU A O 1
ATOM 1509 N N . LEU A 1 202 ? 18.999 -8.330 0.643 1.00 93.88 202 LEU A N 1
ATOM 1510 C CA . LEU A 1 202 ? 20.017 -7.388 0.154 1.00 93.88 202 LEU A CA 1
ATOM 1511 C C . LEU A 1 202 ? 21.287 -8.084 -0.351 1.00 93.88 202 LEU A C 1
ATOM 1513 O O . LEU A 1 202 ? 21.960 -7.579 -1.246 1.00 93.88 202 LEU A O 1
ATOM 1517 N N . ARG A 1 203 ? 21.635 -9.239 0.229 1.00 95.38 203 ARG A N 1
ATOM 1518 C CA . ARG A 1 203 ? 22.785 -10.053 -0.201 1.00 95.38 203 ARG A CA 1
ATOM 1519 C C . ARG A 1 203 ? 22.459 -10.996 -1.355 1.00 95.38 203 ARG A C 1
ATOM 1521 O O . ARG A 1 203 ? 23.383 -11.561 -1.945 1.00 95.38 203 ARG A O 1
ATOM 1528 N N . ALA A 1 204 ? 21.179 -11.213 -1.647 1.00 95.38 204 ALA A N 1
ATOM 1529 C CA . ALA A 1 204 ? 20.762 -12.029 -2.773 1.00 95.38 204 ALA A CA 1
ATOM 1530 C C . ALA A 1 204 ? 21.188 -11.378 -4.099 1.00 95.38 204 ALA A C 1
ATOM 1532 O O . ALA A 1 204 ? 21.481 -10.185 -4.179 1.00 95.38 204 ALA A O 1
ATOM 1533 N N . SER A 1 205 ? 21.221 -12.171 -5.170 1.00 95.75 205 SER A N 1
ATOM 1534 C CA . SER A 1 205 ? 21.383 -11.612 -6.512 1.00 95.75 205 SER A CA 1
ATOM 1535 C C . SER A 1 205 ? 20.246 -10.633 -6.821 1.00 95.75 205 SER A C 1
ATOM 1537 O O . SER A 1 205 ? 19.151 -10.744 -6.269 1.00 95.75 205 SER A O 1
ATOM 1539 N N . LYS A 1 206 ? 20.470 -9.698 -7.748 1.00 96.06 206 LYS A N 1
ATOM 1540 C CA . LYS A 1 206 ? 19.379 -8.870 -8.275 1.00 96.06 206 LYS A CA 1
ATOM 1541 C C . LYS A 1 206 ? 18.370 -9.734 -9.036 1.00 96.06 206 LYS A C 1
ATOM 1543 O O . LYS A 1 206 ? 18.754 -10.704 -9.695 1.00 96.06 206 LYS A O 1
ATOM 1548 N N . VAL A 1 207 ? 17.090 -9.391 -8.950 1.00 97.94 207 VAL A N 1
ATOM 1549 C CA . VAL A 1 207 ? 15.993 -10.020 -9.689 1.00 97.94 207 VAL A CA 1
ATOM 1550 C C . VAL A 1 207 ? 16.256 -9.842 -11.182 1.00 97.94 207 VAL A C 1
ATOM 1552 O O . VAL A 1 207 ? 16.371 -8.726 -11.691 1.00 97.94 207 VAL A O 1
ATOM 1555 N N . SER A 1 208 ? 16.418 -10.949 -11.897 1.00 97.88 208 SER A N 1
ATOM 1556 C CA . SER A 1 208 ? 16.732 -10.905 -13.327 1.00 97.88 208 SER A CA 1
ATOM 1557 C C . SER A 1 208 ? 15.456 -10.846 -14.177 1.00 97.88 208 SER A C 1
ATOM 1559 O O . SER A 1 208 ? 14.415 -11.341 -13.742 1.00 97.88 208 SER A O 1
ATOM 1561 N N . PRO A 1 209 ? 15.520 -10.337 -15.422 1.00 97.50 209 PRO A N 1
ATOM 1562 C CA . PRO A 1 209 ? 14.393 -10.415 -16.353 1.00 97.50 209 PRO A CA 1
ATOM 1563 C C . PRO A 1 209 ? 13.892 -11.846 -16.590 1.00 97.50 209 PRO A C 1
ATOM 1565 O O . PRO A 1 209 ? 12.691 -12.060 -16.713 1.00 97.50 209 PRO A O 1
ATOM 1568 N N . ALA A 1 210 ? 14.795 -12.834 -16.604 1.00 97.81 210 ALA A N 1
ATOM 1569 C CA . ALA A 1 210 ? 14.424 -14.243 -16.731 1.00 97.81 210 ALA A CA 1
ATOM 1570 C C . ALA A 1 210 ? 13.614 -14.727 -15.520 1.00 97.81 210 ALA A C 1
ATOM 1572 O O . ALA A 1 210 ? 12.618 -15.416 -15.683 1.00 97.81 210 ALA A O 1
ATOM 1573 N N . GLU A 1 211 ? 13.998 -14.322 -14.309 1.00 98.06 211 GLU A N 1
ATOM 1574 C CA . GLU A 1 211 ? 13.261 -14.667 -13.089 1.00 98.06 211 GLU A CA 1
ATOM 1575 C C . GLU A 1 211 ? 11.856 -14.047 -13.075 1.00 98.06 211 GLU A C 1
ATOM 1577 O O . GLU A 1 211 ? 10.889 -14.718 -12.724 1.00 98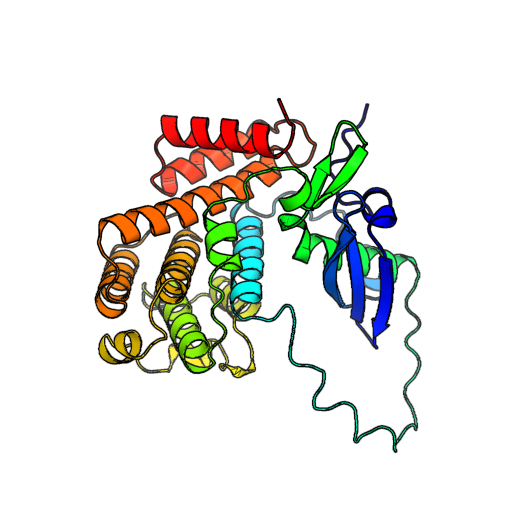.06 211 GLU A O 1
ATOM 1582 N N . LEU A 1 212 ? 11.728 -12.792 -13.524 1.00 98.44 212 LEU A N 1
ATOM 1583 C CA . LEU A 1 212 ? 10.433 -12.120 -13.674 1.00 98.44 212 LEU A CA 1
ATOM 1584 C C . LEU A 1 212 ? 9.540 -12.822 -14.703 1.00 98.44 212 LEU A C 1
ATOM 1586 O O . LEU A 1 212 ? 8.337 -12.956 -14.477 1.00 98.44 212 LEU A O 1
ATOM 1590 N N . ALA A 1 213 ? 10.118 -13.313 -15.800 1.00 97.75 213 ALA A N 1
ATOM 1591 C CA . ALA A 1 213 ? 9.382 -14.037 -16.829 1.00 97.75 213 ALA A CA 1
ATOM 1592 C C . ALA A 1 213 ? 8.795 -15.369 -16.324 1.00 97.75 213 ALA A C 1
ATOM 1594 O O . ALA A 1 213 ? 7.735 -15.770 -16.809 1.00 97.75 213 ALA A O 1
ATOM 1595 N N . GLU A 1 214 ? 9.431 -16.001 -15.332 1.00 98.38 214 GLU A N 1
ATOM 1596 C CA . GLU A 1 214 ? 8.984 -17.252 -14.696 1.00 98.38 214 GLU A CA 1
ATOM 1597 C C . GLU A 1 214 ? 7.904 -17.049 -13.616 1.00 98.38 214 GLU A C 1
ATOM 1599 O O . GLU A 1 214 ? 7.338 -18.021 -13.114 1.00 98.38 214 GLU A O 1
ATOM 1604 N N . THR A 1 215 ? 7.587 -15.804 -13.242 1.00 98.44 215 THR A N 1
ATOM 1605 C CA . THR A 1 215 ? 6.499 -15.522 -12.286 1.00 98.44 215 THR A CA 1
ATOM 1606 C C . THR A 1 215 ? 5.133 -15.897 -12.856 1.00 98.44 215 THR A C 1
ATOM 1608 O O . THR A 1 215 ? 4.944 -15.917 -14.081 1.00 98.44 215 THR A O 1
ATOM 1611 N N . SER A 1 216 ? 4.141 -16.133 -11.989 1.00 97.88 216 SER A N 1
ATOM 1612 C CA . SER A 1 216 ? 2.767 -16.408 -12.435 1.00 97.88 216 SER A CA 1
ATOM 1613 C C . SER A 1 216 ? 2.268 -15.340 -13.412 1.00 97.88 216 SER A C 1
ATOM 1615 O O . SER A 1 216 ? 2.455 -14.141 -13.213 1.00 97.88 216 SER A O 1
ATOM 1617 N N . THR A 1 217 ? 1.617 -15.768 -14.492 1.00 96.38 217 THR A N 1
ATOM 1618 C CA . THR A 1 217 ? 1.095 -14.865 -15.528 1.00 96.38 217 THR A CA 1
ATOM 1619 C C . THR A 1 217 ? -0.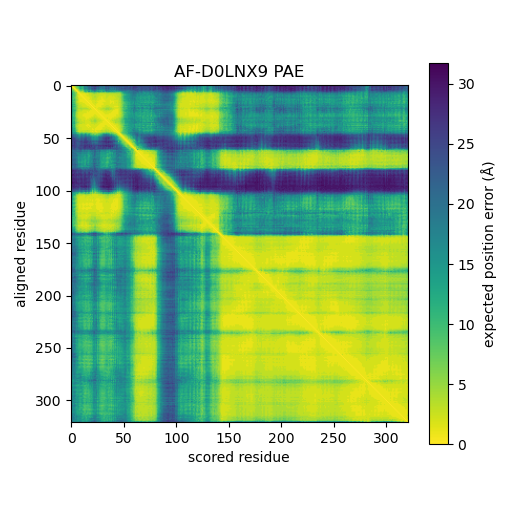209 -14.184 -15.110 1.00 96.38 217 THR A C 1
ATOM 1621 O O . THR A 1 217 ? -0.953 -14.693 -14.272 1.00 96.38 217 THR A O 1
ATOM 1624 N N . GLY A 1 218 ? -0.552 -13.082 -15.780 1.00 96.12 218 GLY A N 1
ATOM 1625 C CA . GLY A 1 218 ? -1.825 -12.382 -15.604 1.00 96.12 218 GLY A CA 1
ATOM 1626 C C . GLY A 1 218 ? -1.762 -11.292 -14.535 1.00 96.12 218 GLY A C 1
ATOM 1627 O O . GLY A 1 218 ? -0.706 -10.717 -14.283 1.00 96.12 218 GLY A O 1
ATOM 1628 N N . ALA A 1 219 ? -2.903 -11.011 -13.901 1.00 96.88 219 ALA A N 1
ATOM 1629 C CA . ALA A 1 219 ? -3.072 -9.861 -13.009 1.00 96.88 219 ALA A CA 1
ATOM 1630 C C . ALA A 1 219 ? -2.183 -9.889 -11.747 1.00 96.88 219 ALA A C 1
ATOM 1632 O O . ALA A 1 219 ? -2.023 -8.863 -11.099 1.00 96.88 219 ALA A O 1
ATOM 1633 N N . VAL A 1 220 ? -1.575 -11.024 -11.387 1.00 97.12 220 VAL A N 1
ATOM 1634 C CA . VAL A 1 220 ? -0.628 -11.084 -10.258 1.00 97.12 220 VAL A CA 1
ATOM 1635 C C . VAL A 1 220 ? 0.619 -10.238 -10.540 1.00 97.12 220 VAL A C 1
ATOM 1637 O O . VAL A 1 220 ? 1.109 -9.561 -9.637 1.00 97.12 220 VAL A O 1
ATOM 1640 N N . ARG A 1 221 ? 1.088 -10.192 -11.796 1.00 98.44 221 ARG A N 1
ATOM 1641 C CA . ARG A 1 221 ? 2.239 -9.361 -12.193 1.00 98.44 221 ARG A CA 1
ATOM 1642 C C . ARG A 1 221 ? 1.955 -7.874 -12.015 1.00 98.44 221 ARG A C 1
ATOM 1644 O O . ARG A 1 221 ? 2.815 -7.137 -11.536 1.00 98.44 221 ARG A O 1
ATOM 1651 N N . ASP A 1 222 ? 0.728 -7.458 -12.320 1.00 98.56 222 ASP A N 1
ATOM 1652 C CA . ASP A 1 222 ? 0.261 -6.094 -12.077 1.00 98.56 222 ASP A CA 1
ATOM 1653 C C . ASP A 1 222 ? 0.347 -5.743 -10.590 1.00 98.56 222 ASP A C 1
ATOM 1655 O O . ASP A 1 222 ? 0.851 -4.680 -10.233 1.00 98.56 222 ASP A O 1
ATOM 1659 N N . THR A 1 223 ? -0.093 -6.653 -9.713 1.00 97.94 223 THR A N 1
ATOM 1660 C CA . THR A 1 223 ? 0.012 -6.473 -8.260 1.00 97.94 223 THR A CA 1
ATOM 1661 C C . THR A 1 223 ? 1.472 -6.353 -7.825 1.00 97.94 223 THR A C 1
ATOM 1663 O O . THR A 1 223 ? 1.799 -5.442 -7.070 1.00 97.94 223 THR A O 1
ATOM 1666 N N . MET A 1 224 ? 2.369 -7.209 -8.327 1.00 98.38 224 MET A N 1
ATOM 1667 C CA . MET A 1 224 ? 3.801 -7.151 -7.998 1.00 98.38 224 MET A CA 1
ATOM 1668 C C . MET A 1 224 ? 4.421 -5.794 -8.361 1.00 98.38 224 MET A C 1
ATOM 1670 O O . MET A 1 224 ? 5.074 -5.173 -7.521 1.00 98.38 224 MET A O 1
ATOM 1674 N N . LEU A 1 225 ? 4.178 -5.302 -9.581 1.00 98.69 225 LEU A N 1
ATOM 1675 C CA . LEU A 1 225 ? 4.696 -4.007 -10.028 1.00 98.69 225 LEU A CA 1
ATOM 1676 C C . LEU A 1 225 ? 4.049 -2.833 -9.276 1.00 98.69 225 LEU A C 1
ATOM 1678 O O . LEU A 1 225 ? 4.732 -1.884 -8.903 1.00 98.69 225 LEU A O 1
ATOM 1682 N N . MET A 1 226 ? 2.742 -2.892 -9.022 1.00 98.38 226 MET A N 1
ATOM 1683 C CA . MET A 1 226 ? 2.014 -1.861 -8.277 1.00 98.38 226 MET A CA 1
ATOM 1684 C C . MET A 1 226 ? 2.533 -1.704 -6.841 1.00 98.38 226 MET A C 1
ATOM 1686 O O . MET A 1 226 ? 2.658 -0.581 -6.356 1.00 98.38 226 MET A O 1
ATOM 1690 N N . LEU A 1 227 ? 2.863 -2.809 -6.162 1.00 97.44 227 LEU A N 1
ATOM 1691 C CA . LEU A 1 227 ? 3.477 -2.760 -4.832 1.00 97.44 227 LEU A CA 1
ATOM 1692 C C . LEU A 1 227 ? 4.880 -2.140 -4.880 1.00 97.44 227 LEU A C 1
ATOM 1694 O O . LEU A 1 227 ? 5.219 -1.361 -3.991 1.00 97.44 227 LEU A O 1
ATOM 1698 N N . ALA A 1 228 ? 5.668 -2.432 -5.922 1.00 97.69 228 ALA A N 1
ATOM 1699 C CA . ALA A 1 228 ? 6.982 -1.818 -6.115 1.00 97.69 228 ALA A CA 1
ATOM 1700 C C . ALA A 1 228 ? 6.881 -0.298 -6.313 1.00 97.69 228 ALA A C 1
ATOM 1702 O O . ALA A 1 228 ? 7.622 0.442 -5.673 1.00 97.69 228 ALA A O 1
ATOM 1703 N N . TRP A 1 229 ? 5.905 0.177 -7.097 1.00 97.88 229 TRP A N 1
ATOM 1704 C CA . TRP A 1 229 ? 5.600 1.610 -7.199 1.00 97.88 229 TRP A CA 1
ATOM 1705 C C . TRP A 1 229 ? 5.212 2.225 -5.853 1.00 97.88 229 TRP A C 1
ATOM 1707 O O . TRP A 1 229 ? 5.670 3.314 -5.526 1.00 97.88 229 TRP A O 1
ATOM 1717 N N . ALA A 1 230 ? 4.374 1.548 -5.063 1.00 95.81 230 ALA A N 1
ATOM 1718 C CA . ALA A 1 230 ? 3.966 2.062 -3.757 1.00 95.81 230 ALA A CA 1
ATOM 1719 C C . ALA A 1 230 ? 5.150 2.206 -2.791 1.00 95.81 230 ALA A C 1
ATOM 1721 O O . ALA A 1 230 ? 5.185 3.182 -2.047 1.00 95.81 230 ALA A O 1
ATOM 1722 N N . VAL A 1 231 ? 6.108 1.271 -2.822 1.00 94.56 231 VAL A N 1
ATOM 1723 C CA . VAL A 1 231 ? 7.347 1.361 -2.034 1.00 94.56 231 VAL A CA 1
ATOM 1724 C C . VAL A 1 231 ? 8.254 2.477 -2.546 1.00 94.56 231 VAL A C 1
ATOM 1726 O O . VAL A 1 231 ? 8.678 3.283 -1.738 1.00 94.56 231 VAL A O 1
ATOM 1729 N N . ALA A 1 232 ? 8.473 2.607 -3.856 1.00 94.94 232 ALA A N 1
ATOM 1730 C CA . ALA A 1 232 ? 9.313 3.684 -4.406 1.00 94.94 232 ALA A CA 1
ATOM 1731 C C . ALA A 1 232 ? 8.824 5.092 -4.013 1.00 94.94 232 ALA A C 1
ATOM 1733 O O . ALA A 1 232 ? 9.581 6.043 -3.905 1.00 94.94 232 ALA A O 1
ATOM 1734 N N . TYR A 1 233 ? 7.522 5.243 -3.774 1.00 93.69 233 TYR A N 1
ATOM 1735 C CA . TYR A 1 233 ? 6.935 6.513 -3.369 1.00 93.69 233 TYR A CA 1
ATOM 1736 C C . TYR A 1 233 ? 6.922 6.765 -1.852 1.00 93.69 233 TYR A C 1
ATOM 1738 O O . TYR A 1 233 ? 6.384 7.786 -1.413 1.00 93.69 233 TYR A O 1
ATOM 1746 N N . THR A 1 234 ? 7.495 5.882 -1.024 1.00 88.69 234 THR A N 1
ATOM 1747 C CA . THR A 1 234 ? 7.507 6.069 0.441 1.00 88.69 234 THR A CA 1
ATOM 1748 C C . THR A 1 234 ? 8.397 7.189 0.936 1.00 88.69 234 THR A C 1
ATOM 1750 O O . THR A 1 234 ? 8.280 7.568 2.106 1.00 88.69 234 THR A O 1
ATOM 1753 N N . ASP A 1 235 ? 9.248 7.710 0.066 1.00 85.56 235 ASP A N 1
ATOM 1754 C CA . ASP A 1 235 ? 10.165 8.810 0.347 1.00 85.56 235 ASP A CA 1
ATOM 1755 C C . ASP A 1 235 ? 9.765 10.091 -0.389 1.00 85.56 235 ASP A C 1
ATOM 1757 O O . ASP A 1 235 ? 10.463 11.096 -0.335 1.00 85.56 235 ASP A O 1
ATOM 1761 N N . GLU A 1 236 ? 8.574 10.083 -1.005 1.00 80.06 236 GLU A N 1
ATOM 1762 C CA . GLU A 1 236 ? 7.946 11.197 -1.729 1.00 80.06 236 GLU A CA 1
ATOM 1763 C C . GLU A 1 236 ? 8.729 11.707 -2.953 1.00 80.06 236 GLU A C 1
ATOM 1765 O O . GLU A 1 236 ? 8.214 12.546 -3.688 1.00 80.06 236 GLU A O 1
ATOM 1770 N N . GLU A 1 237 ? 9.920 11.182 -3.219 1.00 83.69 237 GLU A N 1
ATOM 1771 C CA . GLU A 1 237 ? 10.757 11.499 -4.368 1.00 83.69 237 GLU A CA 1
ATOM 1772 C C . GLU A 1 237 ? 11.170 10.196 -5.049 1.00 83.69 237 GLU A C 1
ATOM 1774 O O . GLU A 1 237 ? 11.666 9.289 -4.396 1.00 83.69 237 GLU A O 1
ATOM 1779 N N . LEU A 1 238 ? 10.926 10.101 -6.357 1.00 91.31 238 LEU A N 1
ATOM 1780 C CA . LEU A 1 238 ? 11.316 8.937 -7.147 1.00 91.31 238 LEU A CA 1
ATOM 1781 C C . LEU A 1 238 ? 12.704 9.185 -7.733 1.00 91.31 238 LEU A C 1
ATOM 1783 O O . LEU A 1 238 ? 12.844 10.000 -8.655 1.00 91.31 238 LEU A O 1
ATOM 1787 N N . ALA A 1 239 ? 13.708 8.475 -7.231 1.00 91.69 239 ALA A N 1
ATOM 1788 C CA . ALA A 1 239 ? 15.063 8.581 -7.746 1.00 91.69 239 ALA A CA 1
ATOM 1789 C C . ALA A 1 239 ? 15.159 8.015 -9.182 1.00 91.69 239 ALA A C 1
ATOM 1791 O O . ALA A 1 239 ? 14.436 7.074 -9.538 1.00 91.69 239 ALA A O 1
ATOM 1792 N N . PRO A 1 240 ? 16.057 8.544 -10.038 1.00 93.75 240 PRO A N 1
ATOM 1793 C CA . PRO A 1 240 ? 16.280 8.002 -11.380 1.00 93.75 240 PRO A CA 1
ATOM 1794 C C . PRO A 1 240 ? 16.611 6.502 -11.387 1.00 93.75 240 PRO A C 1
ATOM 1796 O O . PRO A 1 240 ? 16.175 5.778 -12.281 1.00 93.75 240 PRO A O 1
ATOM 1799 N N . GLU A 1 241 ? 17.349 6.029 -10.384 1.00 94.50 241 GLU A N 1
ATOM 1800 C CA . GLU A 1 241 ? 17.732 4.630 -10.205 1.00 94.50 241 GLU A CA 1
ATOM 1801 C C . GLU A 1 241 ? 16.521 3.737 -9.893 1.00 94.50 241 GLU A C 1
ATOM 1803 O O . GLU A 1 241 ? 16.388 2.656 -10.472 1.00 94.50 241 GLU A O 1
ATOM 1808 N N . GLU A 1 242 ? 15.600 4.197 -9.039 1.00 95.75 242 GLU A N 1
ATOM 1809 C CA . GLU A 1 242 ? 14.342 3.497 -8.750 1.00 95.75 242 GLU A CA 1
ATOM 1810 C C . GLU A 1 242 ? 13.450 3.441 -9.988 1.00 95.75 242 GLU A C 1
ATOM 1812 O O . GLU A 1 242 ? 12.906 2.386 -10.318 1.00 95.75 242 GLU A O 1
ATOM 1817 N N . ALA A 1 243 ? 13.329 4.563 -10.708 1.00 96.31 243 ALA A N 1
ATOM 1818 C CA . ALA A 1 243 ? 12.552 4.645 -11.938 1.00 96.31 243 ALA A CA 1
ATOM 1819 C C . ALA A 1 243 ? 13.076 3.664 -12.997 1.00 96.31 243 ALA A C 1
ATOM 1821 O O . ALA A 1 243 ? 12.300 2.879 -13.544 1.00 96.31 243 ALA A O 1
ATOM 1822 N N . ALA A 1 244 ? 14.394 3.644 -13.224 1.00 96.25 244 ALA A N 1
ATOM 1823 C CA . ALA A 1 244 ? 15.029 2.698 -14.137 1.00 96.25 244 ALA A CA 1
ATOM 1824 C C . ALA A 1 244 ? 14.776 1.245 -13.706 1.00 96.25 244 ALA A C 1
ATOM 1826 O O . ALA A 1 244 ? 14.449 0.391 -14.534 1.00 96.25 244 ALA A O 1
ATOM 1827 N N . ARG A 1 245 ? 14.853 0.953 -12.401 1.00 97.38 245 ARG A N 1
ATOM 1828 C CA . ARG A 1 245 ? 14.606 -0.400 -11.896 1.00 97.38 245 ARG A CA 1
ATOM 1829 C C . ARG A 1 245 ? 13.145 -0.832 -12.050 1.00 97.38 245 ARG A C 1
ATOM 1831 O O . ARG A 1 245 ? 12.885 -1.980 -12.406 1.00 97.38 245 ARG A O 1
ATOM 1838 N N . LEU A 1 246 ? 12.190 0.074 -11.845 1.00 98.12 246 LEU A N 1
ATOM 1839 C CA . LEU A 1 246 ? 10.763 -0.176 -12.079 1.00 98.12 246 LEU A CA 1
ATOM 1840 C C . LEU A 1 246 ? 10.452 -0.421 -13.562 1.00 98.12 246 LEU A C 1
ATOM 1842 O O . LEU A 1 246 ? 9.609 -1.265 -13.872 1.00 98.12 246 LEU A O 1
ATOM 1846 N N . GLU A 1 247 ? 11.139 0.264 -14.478 1.00 98.06 247 GLU A N 1
ATOM 1847 C CA . GLU A 1 247 ? 11.037 0.010 -15.921 1.00 98.06 247 GLU A CA 1
ATOM 1848 C C . GLU A 1 247 ? 11.579 -1.377 -16.296 1.00 98.06 247 GLU A C 1
ATOM 1850 O O . GLU A 1 247 ? 10.934 -2.115 -17.048 1.00 98.06 247 GLU A O 1
ATOM 1855 N N . GLU A 1 248 ? 12.718 -1.782 -15.725 1.00 98.00 248 GLU A N 1
ATOM 1856 C CA . GLU A 1 248 ? 13.253 -3.138 -15.889 1.00 98.00 248 GLU A CA 1
ATOM 1857 C C . GLU A 1 248 ? 12.278 -4.200 -15.360 1.00 98.00 248 GLU A C 1
ATOM 1859 O O . GLU A 1 248 ? 12.057 -5.220 -16.021 1.00 98.00 248 GLU A O 1
ATOM 1864 N N . PHE A 1 249 ? 11.649 -3.952 -14.205 1.00 98.56 249 PHE A N 1
ATOM 1865 C CA . PHE A 1 249 ? 10.619 -4.832 -13.653 1.00 98.56 249 PHE A CA 1
ATOM 1866 C C . PHE A 1 249 ? 9.396 -4.936 -14.561 1.00 98.56 249 PHE A C 1
ATOM 1868 O O . PHE A 1 249 ? 8.950 -6.045 -14.851 1.00 98.56 249 PHE A O 1
ATOM 1875 N N . ALA A 1 250 ? 8.876 -3.811 -15.051 1.00 98.44 250 ALA A N 1
ATOM 1876 C CA . ALA A 1 250 ? 7.746 -3.797 -15.973 1.00 98.44 250 ALA A CA 1
ATOM 1877 C C . ALA A 1 250 ? 8.040 -4.584 -17.259 1.00 98.44 250 ALA A C 1
ATOM 1879 O O . ALA A 1 250 ? 7.220 -5.399 -17.690 1.00 98.44 250 ALA A O 1
ATOM 1880 N N . SER A 1 251 ? 9.235 -4.388 -17.824 1.00 98.31 251 SER A N 1
ATOM 1881 C CA . SER A 1 251 ? 9.705 -5.104 -19.010 1.00 98.31 251 SER A CA 1
ATOM 1882 C C . SER A 1 251 ? 9.826 -6.611 -18.757 1.00 98.31 251 SER A C 1
ATOM 1884 O O . SER A 1 251 ? 9.268 -7.410 -19.510 1.00 98.31 251 SER A O 1
ATOM 1886 N N . GLY A 1 252 ? 10.471 -7.021 -17.657 1.00 98.12 252 GLY A N 1
ATOM 1887 C CA . GLY A 1 252 ? 10.630 -8.436 -17.299 1.00 98.12 252 GLY A CA 1
ATOM 1888 C C . GLY A 1 252 ? 9.312 -9.147 -16.973 1.00 98.12 252 GLY A C 1
ATOM 1889 O O . GLY A 1 252 ? 9.154 -10.329 -17.273 1.00 98.12 252 GLY A O 1
ATOM 1890 N N . LEU A 1 253 ? 8.336 -8.428 -16.412 1.00 98.50 253 LEU A N 1
ATOM 1891 C CA . LEU A 1 253 ? 6.980 -8.932 -16.171 1.00 98.50 253 LEU A CA 1
ATOM 1892 C C . LEU A 1 253 ? 6.104 -8.938 -17.437 1.00 98.50 253 LEU A C 1
ATOM 1894 O O . LEU A 1 253 ? 5.017 -9.522 -17.415 1.00 98.50 253 LEU A O 1
ATOM 1898 N N . ALA A 1 254 ? 6.581 -8.348 -18.538 1.00 98.00 254 ALA A N 1
ATOM 1899 C CA . ALA A 1 254 ? 5.859 -8.166 -19.796 1.00 98.00 254 ALA A CA 1
ATOM 1900 C C . ALA A 1 254 ? 4.550 -7.361 -19.646 1.00 98.00 254 ALA A C 1
ATOM 1902 O O . ALA A 1 254 ? 3.520 -7.723 -20.217 1.00 98.00 254 ALA A O 1
ATOM 1903 N N . ILE A 1 255 ? 4.590 -6.270 -18.873 1.00 98.31 255 ILE A N 1
ATOM 1904 C CA . ILE A 1 255 ? 3.455 -5.354 -18.675 1.00 98.31 255 ILE A CA 1
ATOM 1905 C C . ILE A 1 255 ? 3.572 -4.196 -19.672 1.00 98.31 255 ILE A C 1
ATOM 1907 O O . ILE A 1 255 ? 4.617 -3.552 -19.772 1.00 98.31 255 ILE A O 1
ATOM 1911 N N . ASP A 1 256 ? 2.505 -3.921 -20.422 1.00 98.00 256 ASP A N 1
ATOM 1912 C CA . ASP A 1 256 ? 2.504 -2.852 -21.421 1.00 98.00 256 ASP A CA 1
ATOM 1913 C C . ASP A 1 256 ? 2.522 -1.451 -20.786 1.00 98.00 256 ASP A C 1
ATOM 1915 O O . ASP A 1 256 ? 2.051 -1.238 -19.669 1.00 98.00 256 ASP A O 1
ATOM 1919 N N . GLY A 1 257 ? 3.036 -0.461 -21.521 1.00 97.75 257 GLY A N 1
ATOM 1920 C CA . GLY A 1 257 ? 3.244 0.890 -20.991 1.00 97.75 257 GLY A CA 1
ATOM 1921 C C . GLY A 1 257 ? 1.971 1.598 -20.507 1.00 97.75 257 GLY A C 1
ATOM 1922 O O . GLY A 1 257 ? 2.032 2.355 -19.537 1.00 97.75 257 GLY A O 1
ATOM 1923 N N . ALA A 1 258 ? 0.811 1.341 -21.124 1.00 98.19 258 ALA A N 1
ATOM 1924 C CA . ALA A 1 258 ? -0.447 1.934 -20.671 1.00 98.19 258 ALA A CA 1
ATOM 1925 C C . ALA A 1 258 ? -0.868 1.330 -19.327 1.00 98.19 258 ALA A C 1
ATOM 1927 O O . ALA A 1 258 ? -1.286 2.054 -18.417 1.00 98.19 258 ALA A O 1
ATOM 1928 N N . ARG A 1 259 ? -0.692 0.014 -19.171 1.00 98.19 259 ARG A N 1
ATOM 1929 C CA . ARG A 1 259 ? -0.931 -0.660 -17.900 1.00 98.19 259 ARG A CA 1
ATOM 1930 C C . ARG A 1 259 ? 0.066 -0.235 -16.824 1.00 98.19 259 ARG A C 1
ATOM 1932 O O . ARG A 1 259 ? -0.369 0.045 -15.711 1.00 98.19 259 ARG A O 1
ATOM 1939 N N . VAL A 1 260 ? 1.353 -0.076 -17.143 1.00 98.50 260 VAL A N 1
ATOM 1940 C CA . VAL A 1 260 ? 2.364 0.470 -16.211 1.00 98.50 260 VAL A CA 1
ATOM 1941 C C . VAL A 1 260 ? 1.942 1.843 -15.682 1.00 98.50 260 VAL A C 1
ATOM 1943 O O . VAL A 1 260 ? 1.955 2.064 -14.471 1.00 98.50 260 VAL A O 1
ATOM 1946 N N . ALA A 1 261 ? 1.510 2.750 -16.565 1.00 98.00 261 ALA A N 1
ATOM 1947 C CA . ALA A 1 261 ? 1.042 4.078 -16.170 1.00 98.00 261 ALA A CA 1
ATOM 1948 C C . ALA A 1 261 ? -0.189 4.014 -15.248 1.00 98.00 261 ALA A C 1
ATOM 1950 O O . ALA A 1 261 ? -0.274 4.766 -14.276 1.00 98.00 261 ALA A O 1
ATOM 1951 N N . ALA A 1 262 ? -1.116 3.085 -15.504 1.00 97.88 262 ALA A N 1
ATOM 1952 C CA . ALA A 1 262 ? -2.269 2.863 -14.635 1.00 97.88 262 ALA A CA 1
ATOM 1953 C C . ALA A 1 262 ? -1.857 2.347 -13.244 1.00 97.88 262 ALA A C 1
ATOM 1955 O O . ALA A 1 262 ? -2.320 2.882 -12.241 1.00 97.88 262 ALA A O 1
ATOM 1956 N N . LEU A 1 263 ? -0.956 1.361 -13.161 1.00 98.25 263 LEU A N 1
ATOM 1957 C CA . LEU A 1 263 ? -0.487 0.800 -11.884 1.00 98.25 263 LEU A CA 1
ATOM 1958 C C . LEU A 1 263 ? 0.284 1.828 -11.049 1.00 98.25 263 LEU A C 1
ATOM 1960 O O . LEU A 1 263 ? 0.094 1.906 -9.835 1.00 98.25 263 LEU A O 1
ATOM 1964 N N . LYS A 1 264 ? 1.086 2.669 -11.710 1.00 97.88 264 LYS A N 1
ATOM 1965 C CA . LYS A 1 264 ? 1.719 3.841 -11.098 1.00 97.88 264 LYS A CA 1
ATOM 1966 C C . LYS A 1 264 ? 0.669 4.786 -10.506 1.00 97.88 264 LYS A C 1
ATOM 1968 O O . LYS A 1 264 ? 0.763 5.143 -9.334 1.00 97.88 264 LYS A O 1
ATOM 1973 N N . SER A 1 265 ? -0.361 5.131 -11.285 1.00 97.00 265 SER A N 1
ATOM 1974 C CA . SER A 1 265 ? -1.468 5.975 -10.819 1.00 97.00 265 SER A CA 1
ATOM 1975 C C . SER A 1 265 ? -2.201 5.354 -9.629 1.00 97.00 265 SER A C 1
ATOM 1977 O O . SER A 1 265 ? -2.526 6.063 -8.681 1.00 97.00 265 SER A O 1
ATOM 1979 N N . TYR A 1 266 ? -2.433 4.038 -9.631 1.00 97.00 266 TYR A N 1
ATOM 1980 C CA . TYR A 1 266 ? -3.082 3.349 -8.513 1.00 97.00 266 TYR A CA 1
ATOM 1981 C C . TYR A 1 266 ? -2.277 3.489 -7.221 1.00 97.00 266 TYR A C 1
ATOM 1983 O O . TYR A 1 266 ? -2.857 3.802 -6.180 1.00 97.00 266 TYR A O 1
ATOM 1991 N N . ALA A 1 267 ? -0.955 3.306 -7.288 1.00 96.75 267 ALA A N 1
ATOM 1992 C CA . ALA A 1 267 ? -0.068 3.510 -6.148 1.00 96.75 267 ALA A CA 1
ATOM 1993 C C . ALA A 1 267 ? -0.109 4.969 -5.659 1.00 96.75 267 ALA A C 1
ATOM 1995 O O . ALA A 1 267 ? -0.391 5.208 -4.488 1.00 96.75 267 ALA A O 1
ATOM 1996 N N . GLN A 1 268 ? 0.067 5.946 -6.554 1.00 96.25 268 GLN A N 1
ATOM 1997 C CA . GLN A 1 268 ? 0.016 7.378 -6.225 1.00 96.25 268 GLN A CA 1
ATOM 1998 C C . GLN A 1 268 ? -1.303 7.775 -5.536 1.00 96.25 268 GLN A C 1
ATOM 2000 O O . GLN A 1 268 ? -1.296 8.399 -4.472 1.00 96.25 268 GLN A O 1
ATOM 2005 N N . HIS A 1 269 ? -2.448 7.382 -6.107 1.00 95.56 269 HIS A N 1
ATOM 2006 C CA . HIS A 1 269 ? -3.763 7.680 -5.532 1.00 95.56 269 HIS A CA 1
ATOM 2007 C C . HIS A 1 269 ? -3.994 6.969 -4.203 1.00 95.56 269 HIS A C 1
ATOM 2009 O O . HIS A 1 269 ? -4.628 7.544 -3.325 1.00 95.56 269 HIS A O 1
ATOM 2015 N N . TYR A 1 270 ? -3.477 5.752 -4.023 1.00 94.25 270 TYR A N 1
ATOM 2016 C CA . TYR A 1 270 ? -3.576 5.059 -2.742 1.00 94.25 270 TYR A CA 1
ATOM 2017 C C . TYR A 1 270 ? -2.830 5.803 -1.631 1.00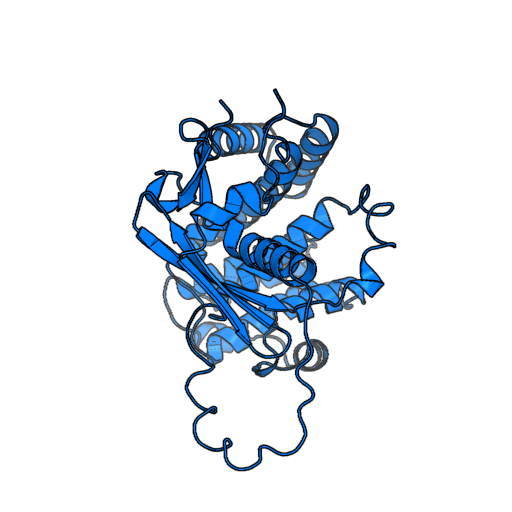 94.25 270 TYR A C 1
ATOM 2019 O O . TYR A 1 270 ? -3.385 5.980 -0.548 1.00 94.25 270 TYR A O 1
ATOM 2027 N N . LEU A 1 271 ? -1.616 6.288 -1.902 1.00 93.94 271 LEU A N 1
ATOM 2028 C CA . LEU A 1 271 ? -0.829 7.071 -0.942 1.00 93.94 271 LEU A CA 1
ATOM 2029 C C . LEU A 1 271 ? -1.524 8.384 -0.584 1.00 93.94 271 LEU A C 1
ATOM 2031 O O . LEU A 1 271 ? -1.625 8.733 0.593 1.00 93.94 271 LEU A O 1
ATOM 2035 N N . LEU A 1 272 ? -2.075 9.070 -1.589 1.00 95.19 272 LEU A N 1
ATOM 2036 C CA . LEU A 1 272 ? -2.884 10.262 -1.367 1.00 95.19 272 LEU A CA 1
ATOM 2037 C C . LEU A 1 272 ? -4.125 9.950 -0.519 1.00 95.19 272 LEU A C 1
ATOM 2039 O O . LEU A 1 272 ? -4.392 10.671 0.440 1.00 95.19 272 LEU A O 1
ATOM 2043 N N . ASP A 1 273 ? -4.840 8.860 -0.808 1.00 93.12 273 ASP A N 1
ATOM 2044 C CA . ASP A 1 273 ? -5.989 8.415 -0.013 1.00 93.12 273 ASP A CA 1
ATOM 2045 C C . ASP A 1 273 ? -5.588 8.190 1.458 1.00 93.12 273 ASP A C 1
ATOM 2047 O O . ASP A 1 273 ? -6.297 8.649 2.352 1.00 93.12 273 ASP A O 1
ATOM 2051 N N . GLN A 1 274 ? -4.441 7.553 1.738 1.00 90.69 274 GLN A N 1
ATOM 2052 C CA . GLN A 1 274 ? -3.954 7.355 3.116 1.00 90.69 274 GLN A CA 1
ATOM 2053 C C . GLN A 1 274 ? -3.660 8.684 3.830 1.00 90.69 274 GLN A C 1
ATOM 2055 O O . GLN A 1 274 ? -3.960 8.847 5.015 1.00 90.69 274 GLN A O 1
ATOM 2060 N N . SER A 1 275 ? -3.112 9.662 3.113 1.00 91.81 275 SER A N 1
ATOM 2061 C CA . SER A 1 275 ? -2.859 11.001 3.655 1.00 91.81 275 SER A CA 1
ATOM 2062 C C . SER A 1 275 ? -4.150 11.781 3.904 1.00 91.81 275 SER A C 1
ATOM 2064 O O . SER A 1 275 ? -4.301 12.434 4.940 1.00 91.81 275 SER A O 1
ATOM 2066 N N . LEU A 1 276 ? -5.126 11.657 3.004 1.00 92.19 276 LEU A N 1
ATOM 2067 C CA . LEU A 1 276 ? -6.454 12.245 3.160 1.00 92.19 276 LEU A CA 1
ATOM 2068 C C . LEU A 1 276 ? -7.218 11.630 4.337 1.00 92.19 276 LEU A C 1
ATOM 2070 O O . LEU A 1 276 ? -7.861 12.372 5.078 1.00 92.19 276 LEU A O 1
ATOM 2074 N N . GLN A 1 277 ? -7.097 10.324 4.598 1.00 88.06 277 GLN A N 1
ATOM 2075 C CA . GLN A 1 277 ? -7.694 9.707 5.794 1.00 88.06 277 GLN A CA 1
ATOM 2076 C C . GLN A 1 277 ? -7.280 10.422 7.080 1.00 88.06 277 GLN A C 1
ATOM 2078 O O . GLN A 1 277 ? -8.109 10.613 7.967 1.00 88.06 277 GLN A O 1
ATOM 2083 N N . ARG A 1 278 ? -6.031 10.893 7.173 1.00 84.56 278 ARG A N 1
ATOM 2084 C CA . ARG A 1 278 ? -5.581 11.691 8.319 1.00 84.56 278 ARG A CA 1
ATOM 2085 C C . ARG A 1 278 ? -6.162 13.095 8.326 1.00 84.56 278 ARG A C 1
ATOM 2087 O O . ARG A 1 278 ? -6.569 13.566 9.386 1.00 84.56 278 ARG A O 1
ATOM 2094 N N . ALA A 1 279 ? -6.232 13.741 7.165 1.00 89.50 279 ALA A N 1
ATOM 2095 C CA . ALA A 1 279 ? -6.836 15.064 7.033 1.00 89.50 279 ALA A CA 1
ATOM 2096 C C . ALA A 1 279 ? -8.319 15.078 7.437 1.00 89.50 279 ALA A C 1
ATOM 2098 O O . ALA A 1 279 ? -8.813 16.103 7.895 1.00 89.50 279 ALA A O 1
ATOM 2099 N N . TYR A 1 280 ? -9.010 13.944 7.311 1.00 86.19 280 TYR A N 1
ATOM 2100 C CA . TYR A 1 280 ? -10.410 13.770 7.698 1.00 86.19 280 TYR A CA 1
ATOM 2101 C C . TYR A 1 280 ? -10.594 12.804 8.878 1.00 86.19 280 TYR A C 1
ATOM 2103 O O . TYR A 1 280 ? -11.685 12.270 9.072 1.00 86.19 280 TYR A O 1
ATOM 2111 N N . ALA A 1 281 ? -9.562 12.590 9.703 1.00 77.38 281 ALA A N 1
ATOM 2112 C CA . ALA A 1 281 ? -9.613 11.629 10.810 1.00 77.38 281 ALA A CA 1
ATOM 2113 C C . ALA A 1 281 ? -10.686 11.959 11.857 1.00 77.38 281 ALA A C 1
ATOM 2115 O O . ALA A 1 281 ? -11.086 11.083 12.618 1.00 77.38 281 ALA A O 1
ATOM 2116 N N . SER A 1 282 ? -11.156 13.208 11.907 1.00 75.50 282 SER A N 1
ATOM 2117 C CA . SER A 1 282 ? -12.263 13.678 12.746 1.00 75.50 282 SER A CA 1
ATOM 2118 C C . SER A 1 282 ? -13.577 13.828 11.962 1.00 75.50 282 SER A C 1
ATOM 2120 O O . SER A 1 282 ? -14.460 14.544 12.405 1.00 75.50 282 SER A O 1
ATOM 2122 N N . GLY A 1 283 ? -13.713 13.286 10.748 1.00 78.62 283 GLY A N 1
ATOM 2123 C CA . GLY A 1 283 ? -14.865 13.539 9.868 1.00 78.62 283 GLY A CA 1
ATOM 2124 C C . GLY A 1 283 ? -14.994 14.999 9.402 1.00 78.62 283 GLY A C 1
ATOM 2125 O O . GLY A 1 283 ? -15.873 15.328 8.611 1.00 78.62 283 GLY A O 1
ATOM 2126 N N . GLN A 1 284 ? -14.113 15.885 9.867 1.00 83.69 284 GLN A N 1
ATOM 2127 C CA . GLN A 1 284 ? -13.957 17.260 9.421 1.00 83.69 284 GLN A CA 1
ATOM 2128 C C . GLN A 1 284 ? -12.550 17.436 8.862 1.00 83.69 284 GLN A C 1
ATOM 2130 O O . GLN A 1 284 ? -11.608 16.785 9.311 1.00 83.69 284 GLN A O 1
ATOM 2135 N N . ARG A 1 285 ? -12.413 18.333 7.883 1.00 92.50 285 ARG A N 1
ATOM 2136 C CA . ARG A 1 285 ? -11.121 18.628 7.266 1.00 92.50 285 ARG A CA 1
ATOM 2137 C C . ARG A 1 285 ? -10.226 19.400 8.232 1.00 92.50 285 ARG A C 1
ATOM 2139 O O . ARG A 1 285 ? -10.494 20.568 8.515 1.00 92.50 285 ARG A O 1
ATOM 2146 N N . ASP A 1 286 ? -9.124 18.794 8.647 1.00 92.31 286 ASP A N 1
ATOM 2147 C CA . ASP A 1 286 ? -7.984 19.510 9.209 1.00 92.31 286 ASP A CA 1
ATOM 2148 C C . ASP A 1 286 ? -7.243 20.233 8.075 1.00 92.31 286 ASP A C 1
ATOM 2150 O O . ASP A 1 286 ? -6.711 19.606 7.159 1.00 92.31 286 ASP A O 1
ATOM 2154 N N . ALA A 1 287 ? -7.240 21.567 8.106 1.00 94.19 287 ALA A N 1
ATOM 2155 C CA . ALA A 1 287 ? -6.670 22.378 7.034 1.00 94.19 287 ALA A CA 1
ATOM 2156 C C . ALA A 1 287 ? -5.147 22.220 6.894 1.00 94.19 287 ALA A C 1
ATOM 2158 O O . ALA A 1 287 ? -4.642 22.280 5.775 1.00 94.19 287 ALA A O 1
ATOM 2159 N N . ALA A 1 288 ? -4.424 22.017 8.000 1.00 93.00 288 ALA A N 1
ATOM 2160 C CA . ALA A 1 288 ? -2.973 21.869 7.968 1.00 93.00 288 ALA A CA 1
ATOM 2161 C C . ALA A 1 288 ? -2.590 20.498 7.400 1.00 93.00 288 ALA A C 1
ATOM 2163 O O . ALA A 1 288 ? -1.810 20.421 6.454 1.00 93.00 288 ALA A O 1
ATOM 2164 N N . VAL A 1 289 ? -3.218 19.429 7.899 1.00 91.88 289 VAL A N 1
ATOM 2165 C CA . VAL A 1 289 ? -2.962 18.060 7.418 1.00 91.88 289 VAL A CA 1
ATOM 2166 C C . VAL A 1 289 ? -3.427 17.886 5.969 1.00 91.88 289 VAL A C 1
ATOM 2168 O O . VAL A 1 289 ? -2.770 17.207 5.184 1.00 91.88 289 VAL A O 1
ATOM 2171 N N . HIS A 1 290 ? -4.531 18.532 5.575 1.00 95.44 290 HIS A N 1
ATOM 2172 C CA . HIS A 1 290 ? -4.981 18.549 4.180 1.00 95.44 290 HIS A CA 1
ATOM 2173 C C . HIS A 1 290 ? -3.968 19.233 3.259 1.00 95.44 290 HIS A C 1
ATOM 2175 O O . HIS A 1 290 ? -3.631 18.677 2.216 1.00 95.44 290 HIS A O 1
ATOM 2181 N N . ALA A 1 291 ? -3.436 20.393 3.654 1.00 95.62 291 ALA A N 1
ATOM 2182 C CA . ALA A 1 291 ? -2.410 21.085 2.877 1.00 95.62 291 ALA A CA 1
ATOM 2183 C C . ALA A 1 291 ? -1.140 20.233 2.718 1.00 95.62 291 ALA A C 1
ATOM 2185 O O . ALA A 1 291 ? -0.581 20.168 1.623 1.00 95.62 291 ALA A O 1
ATOM 2186 N N . GLU A 1 292 ? -0.720 19.527 3.772 1.00 94.12 292 GLU A N 1
ATOM 2187 C CA . GLU A 1 292 ? 0.398 18.580 3.697 1.00 94.12 292 GLU A CA 1
ATOM 2188 C C . GLU A 1 292 ? 0.099 17.404 2.748 1.00 94.12 292 GLU A C 1
ATOM 2190 O O . GLU A 1 292 ? 0.958 17.041 1.943 1.00 94.12 292 GLU A O 1
ATOM 2195 N N . ALA A 1 293 ? -1.121 16.852 2.769 1.00 94.62 293 ALA A N 1
ATOM 2196 C CA . ALA A 1 293 ? -1.544 15.798 1.842 1.00 94.62 293 ALA A CA 1
ATOM 2197 C C . ALA A 1 293 ? -1.546 16.273 0.375 1.00 94.62 293 ALA A C 1
ATOM 2199 O O . ALA A 1 293 ? -1.116 15.539 -0.514 1.00 94.62 293 ALA A O 1
ATOM 2200 N N . MET A 1 294 ? -1.979 17.510 0.107 1.00 96.88 294 MET A N 1
ATOM 2201 C CA . MET A 1 294 ? -1.925 18.098 -1.239 1.00 96.88 294 MET A CA 1
ATOM 2202 C C . MET A 1 294 ? -0.483 18.353 -1.695 1.00 96.88 294 MET A C 1
ATOM 2204 O O . MET A 1 294 ? -0.147 18.106 -2.852 1.00 96.88 294 MET A O 1
ATOM 2208 N N . ALA A 1 295 ? 0.393 18.797 -0.790 1.00 94.69 295 ALA A N 1
ATOM 2209 C CA . ALA A 1 295 ? 1.814 18.959 -1.089 1.00 94.69 295 ALA A CA 1
ATOM 2210 C C . ALA A 1 295 ? 2.488 17.609 -1.391 1.00 94.69 295 ALA A C 1
ATOM 2212 O O . ALA A 1 295 ? 3.314 17.525 -2.298 1.00 94.69 295 ALA A O 1
ATOM 2213 N N . MET A 1 296 ? 2.109 16.547 -0.673 1.00 94.38 296 MET A N 1
ATOM 2214 C CA . MET A 1 296 ? 2.541 15.182 -0.979 1.00 94.38 296 MET A CA 1
ATOM 2215 C C . MET A 1 296 ? 2.066 14.750 -2.370 1.00 94.38 296 MET A C 1
ATOM 2217 O O . MET A 1 296 ? 2.871 14.240 -3.139 1.00 94.38 296 MET A O 1
ATOM 2221 N N . ALA A 1 297 ? 0.804 15.007 -2.737 1.00 95.25 297 ALA A N 1
ATOM 2222 C CA . ALA A 1 297 ? 0.285 14.685 -4.071 1.00 95.25 297 ALA A CA 1
ATOM 2223 C C . ALA A 1 297 ? 1.162 15.277 -5.187 1.00 95.25 297 ALA A C 1
ATOM 2225 O O . ALA A 1 297 ? 1.510 14.580 -6.138 1.00 95.25 297 ALA A O 1
ATOM 2226 N N . GLN A 1 298 ? 1.588 16.533 -5.028 1.00 95.25 298 GLN A N 1
ATOM 2227 C CA . GLN A 1 298 ? 2.480 17.189 -5.979 1.00 95.25 298 GLN A CA 1
ATOM 2228 C C . GLN A 1 298 ? 3.847 16.495 -6.076 1.00 95.25 298 GLN A C 1
ATOM 2230 O O . GLN A 1 298 ? 4.343 16.298 -7.184 1.00 95.25 298 GLN A O 1
ATOM 2235 N N . ARG A 1 299 ? 4.448 16.108 -4.942 1.00 94.25 299 ARG A N 1
ATOM 2236 C CA . ARG A 1 299 ? 5.735 15.386 -4.912 1.00 94.25 299 ARG A CA 1
ATOM 2237 C C . ARG A 1 299 ? 5.637 13.997 -5.545 1.00 94.25 299 ARG A C 1
ATOM 2239 O O . ARG A 1 299 ? 6.502 13.611 -6.322 1.00 94.25 299 ARG A O 1
ATOM 2246 N N . LEU A 1 300 ? 4.502 13.325 -5.354 1.00 94.00 300 LEU A N 1
ATOM 2247 C CA . LEU A 1 300 ? 4.170 12.079 -6.047 1.00 94.00 300 LEU A CA 1
ATOM 2248 C C . LEU A 1 300 ? 3.990 12.259 -7.564 1.00 94.00 300 LEU A C 1
ATOM 2250 O O . LEU A 1 300 ? 3.893 11.262 -8.275 1.00 94.00 300 LEU A O 1
ATOM 2254 N N . GLY A 1 301 ? 3.938 13.490 -8.080 1.00 94.69 301 GLY A N 1
ATOM 2255 C CA . GLY A 1 301 ? 3.706 13.785 -9.494 1.00 94.69 301 GLY A CA 1
ATOM 2256 C C . GLY A 1 301 ? 2.229 13.787 -9.894 1.00 94.69 301 GLY A C 1
ATOM 2257 O O . GLY A 1 301 ? 1.921 13.670 -11.079 1.00 94.69 301 GLY A O 1
ATOM 2258 N N . ILE A 1 302 ? 1.314 13.902 -8.928 1.00 96.62 302 ILE A N 1
ATOM 2259 C CA . ILE A 1 302 ? -0.114 14.120 -9.173 1.00 96.62 302 ILE A CA 1
ATOM 2260 C C . ILE A 1 302 ? -0.329 15.625 -9.345 1.00 96.62 302 ILE A C 1
ATOM 2262 O O . ILE A 1 302 ? 0.004 16.417 -8.460 1.00 96.62 302 ILE A O 1
ATOM 2266 N N . ASP A 1 303 ? -0.887 16.042 -10.480 1.00 96.94 303 ASP A N 1
ATOM 2267 C CA . ASP A 1 303 ? -1.191 17.454 -10.697 1.00 96.94 303 ASP A CA 1
ATOM 2268 C C . ASP A 1 303 ? -2.314 17.949 -9.767 1.00 96.94 303 ASP A C 1
ATOM 2270 O O . ASP A 1 303 ? -3.131 17.177 -9.262 1.00 96.94 303 ASP A O 1
ATOM 2274 N N . ALA A 1 304 ? -2.375 19.265 -9.549 1.00 96.75 304 ALA A N 1
ATOM 2275 C CA . ALA A 1 304 ? -3.317 19.867 -8.606 1.00 96.75 304 ALA A CA 1
ATOM 2276 C C . ALA A 1 304 ? -4.794 19.587 -8.945 1.00 96.75 304 ALA A C 1
ATOM 2278 O O . ALA A 1 304 ? -5.607 19.420 -8.036 1.00 96.75 304 ALA A O 1
ATOM 2279 N N . THR A 1 305 ? -5.144 19.505 -10.235 1.00 97.62 305 THR A N 1
ATOM 2280 C CA . THR A 1 305 ? -6.527 19.236 -10.659 1.00 97.62 305 THR A CA 1
ATOM 2281 C C . THR A 1 305 ? -6.903 17.795 -10.337 1.00 97.62 305 THR A C 1
ATOM 2283 O O . THR A 1 305 ? -7.995 17.529 -9.832 1.00 97.62 305 THR A O 1
ATOM 2286 N N . GLU A 1 306 ? -6.007 16.848 -10.610 1.00 97.19 306 GLU A N 1
ATOM 2287 C CA . GLU A 1 306 ? -6.241 15.445 -10.287 1.00 97.19 306 GLU A CA 1
ATOM 2288 C C . GLU A 1 306 ? -6.206 15.177 -8.776 1.00 97.19 306 GLU A C 1
ATOM 2290 O O . GLU A 1 306 ? -7.014 14.388 -8.286 1.00 97.19 306 GLU A O 1
ATOM 2295 N N . ALA A 1 307 ? -5.361 15.877 -8.015 1.00 97.38 307 ALA A N 1
ATOM 2296 C CA . ALA A 1 307 ? -5.355 15.810 -6.553 1.00 97.38 307 ALA A CA 1
ATOM 2297 C C . ALA A 1 307 ? -6.682 16.313 -5.950 1.00 97.38 307 ALA A C 1
ATOM 2299 O O . ALA A 1 307 ? -7.246 15.664 -5.067 1.00 97.38 307 ALA A O 1
ATOM 2300 N N . GLU A 1 308 ? -7.239 17.413 -6.468 1.00 97.12 308 GLU A N 1
ATOM 2301 C CA . GLU A 1 308 ? -8.560 17.908 -6.057 1.00 97.12 308 GLU A CA 1
ATOM 2302 C C . GLU A 1 308 ? -9.674 16.911 -6.409 1.00 97.12 308 GLU A C 1
ATOM 2304 O O . GLU A 1 308 ? -10.560 16.631 -5.595 1.00 97.12 308 GLU A O 1
ATOM 2309 N N . ARG A 1 309 ? -9.620 16.304 -7.601 1.00 95.81 309 ARG A N 1
ATOM 2310 C CA . ARG A 1 309 ? -10.560 15.237 -7.977 1.00 95.81 309 ARG A CA 1
ATOM 2311 C C . ARG A 1 309 ? -10.441 14.028 -7.056 1.00 95.81 309 ARG A C 1
ATOM 2313 O O . ARG A 1 309 ? -11.472 13.459 -6.693 1.00 95.81 309 ARG A O 1
ATOM 2320 N N . ALA A 1 310 ? -9.227 13.641 -6.674 1.00 94.56 310 ALA A N 1
ATOM 2321 C CA . ALA A 1 310 ? -8.993 12.568 -5.717 1.00 94.56 310 ALA A CA 1
ATOM 2322 C C . ALA A 1 310 ? -9.593 12.904 -4.342 1.00 94.56 310 ALA A C 1
ATOM 2324 O O . ALA A 1 310 ? -10.325 12.075 -3.810 1.00 94.56 310 ALA A O 1
ATOM 2325 N N . ASP A 1 311 ? -9.419 14.128 -3.827 1.00 95.75 311 ASP A N 1
ATOM 2326 C CA . ASP A 1 311 ? -10.078 14.595 -2.594 1.00 95.75 311 ASP A CA 1
ATOM 2327 C C . ASP A 1 311 ? -11.611 14.535 -2.686 1.00 95.75 311 ASP A C 1
ATOM 2329 O O . ASP A 1 311 ? -12.278 14.058 -1.767 1.00 95.75 311 ASP A O 1
ATOM 2333 N N . ILE A 1 312 ? -12.197 14.954 -3.812 1.00 93.25 312 ILE A N 1
ATOM 2334 C CA . ILE A 1 312 ? -13.649 14.861 -4.028 1.00 93.25 312 ILE A CA 1
ATOM 2335 C C . ILE A 1 312 ? -14.109 13.398 -4.024 1.00 93.25 312 ILE A C 1
ATOM 2337 O O . ILE A 1 312 ? -15.111 13.070 -3.382 1.00 93.25 312 ILE A O 1
ATOM 2341 N N . ARG A 1 313 ? -13.406 12.508 -4.740 1.00 89.94 313 ARG A N 1
ATOM 2342 C CA . ARG A 1 313 ? -13.720 11.067 -4.764 1.00 89.94 313 ARG A CA 1
ATOM 2343 C C . ARG A 1 313 ? -13.586 10.457 -3.374 1.00 89.94 313 ARG A C 1
ATOM 2345 O O . ARG A 1 313 ? -14.464 9.698 -2.972 1.00 89.94 313 ARG A O 1
ATOM 2352 N N . PHE A 1 314 ? -12.540 10.830 -2.642 1.00 89.19 314 PHE A N 1
ATOM 2353 C CA . PHE A 1 314 ? -12.309 10.425 -1.265 1.00 89.19 314 PHE A CA 1
ATOM 2354 C C . PHE A 1 314 ? -13.494 10.829 -0.384 1.00 89.19 314 PHE A C 1
ATOM 2356 O O . PHE A 1 314 ? -14.158 9.970 0.190 1.00 89.19 314 PHE A O 1
ATOM 2363 N N . ARG A 1 315 ? -13.857 12.115 -0.353 1.00 88.12 315 ARG A N 1
ATOM 2364 C CA . ARG A 1 315 ? -14.980 12.590 0.465 1.00 88.12 315 ARG A CA 1
ATOM 2365 C C . ARG A 1 315 ? -16.297 11.900 0.123 1.00 88.12 315 ARG A C 1
ATOM 2367 O O . ARG A 1 315 ? -17.024 11.522 1.036 1.00 88.12 315 ARG A O 1
ATOM 2374 N N . LYS A 1 316 ? -16.582 11.675 -1.164 1.00 83.62 316 LYS A N 1
ATOM 2375 C CA . LYS A 1 316 ? -17.762 10.903 -1.594 1.00 83.62 316 LYS A CA 1
ATOM 2376 C C . LYS A 1 316 ? -17.729 9.466 -1.067 1.00 83.62 316 LYS A C 1
ATOM 2378 O O . LYS A 1 316 ? -18.733 8.996 -0.550 1.00 83.62 316 LYS A O 1
ATOM 2383 N N . ARG A 1 317 ? -16.582 8.785 -1.166 1.00 79.38 317 ARG A N 1
ATOM 2384 C CA . ARG A 1 317 ? -16.400 7.392 -0.716 1.00 79.38 317 ARG A CA 1
ATOM 2385 C C . ARG A 1 317 ? -16.606 7.222 0.793 1.00 79.38 317 ARG A C 1
ATOM 2387 O O . ARG A 1 317 ? -17.085 6.173 1.215 1.00 79.38 317 ARG A O 1
ATOM 2394 N N . TYR A 1 318 ? -16.238 8.239 1.573 1.00 76.56 318 TYR A N 1
ATOM 2395 C CA . TYR A 1 318 ? -16.310 8.249 3.038 1.00 76.56 318 TYR A CA 1
ATOM 2396 C C . TYR A 1 318 ? -17.528 9.010 3.601 1.00 76.56 318 TYR A C 1
ATOM 2398 O O . TYR A 1 318 ? -17.584 9.238 4.806 1.00 76.56 318 TYR A O 1
ATOM 2406 N N . GLY A 1 319 ? -18.492 9.416 2.762 1.00 77.38 319 GLY A N 1
ATOM 2407 C CA . GLY A 1 319 ? -19.720 10.083 3.221 1.00 77.38 319 GLY A CA 1
ATOM 2408 C C . GLY A 1 319 ? -19.486 11.445 3.890 1.00 77.38 319 GLY A C 1
ATOM 2409 O O . GLY A 1 319 ? -20.177 11.795 4.843 1.00 77.38 319 GLY A O 1
ATOM 2410 N N . LEU A 1 320 ? -18.481 12.193 3.424 1.00 77.38 320 LEU A N 1
ATOM 2411 C CA . LEU A 1 320 ? -18.062 13.494 3.969 1.00 77.38 320 LEU A CA 1
ATOM 2412 C C . LEU A 1 320 ? -18.630 14.695 3.183 1.00 77.38 320 LEU A C 1
ATOM 2414 O O . LEU A 1 320 ? -18.141 15.817 3.345 1.00 77.38 320 LEU A O 1
ATOM 2418 N N . VAL A 1 321 ? -19.589 14.459 2.280 1.00 75.06 321 VAL A N 1
ATOM 2419 C CA . VAL A 1 321 ? -20.234 15.472 1.420 1.00 75.06 321 VAL A CA 1
ATOM 2420 C C . VAL A 1 321 ? -21.727 15.503 1.686 1.00 75.06 321 VAL A C 1
ATOM 2422 O O . VAL A 1 321 ? -22.292 14.400 1.843 1.00 75.06 321 VAL A O 1
#

pLDDT: mean 83.97, std 17.85, range [29.55, 98.69]

Foldseek 3Di:
DFQPLQLALVQQVVQFPDWDDDQQKIKTWGAFPQPRDIFIFMFGQDAPVPVPPPPPPPPDDPLLVLLLVVLLLLLLVLQVPGDDDPPPPPPPPPPDPDDDDRPDHDVVSNSVNVSVRCVSVVLQWAQDPVVRHIGGLVSLVQPRQVLVVLSVVARQHDPLSLLLLLLLLLCLCCLVPDHDPVNQVSSQSRNDCVSPHSVVSVPDDHCALQSLLPGDADSNLLNSLLSLLLSCCSVLARDPSSVVSSVRSCVSNVPDPVSSVVSNVSSLLSSLLSLVCVLCSRLDGDPVSNVVSLVSSVSSVNDNVRSVVSNVSSCVSNVSD

Secondary structure (DSSP, 8-state):
-----S--HHHHGGGEEEEEEETTEEEEEEE-TTT--EEEEEEE---GGGSTTTTTS-S---HHHHHHHHHHHHHHHHTT-SSSSSSSSSSS--S--S--------HHHHHHHHHHHHHHHGGGEEEETTTTEEEETTTTT----HHHHHHHHS---SHHHHHHHHHHHHHHHTTTS---HHHHHHHHTTS-GGG--HHHHHHSPPPPHHHHHTSPPSHHHHHHHHHHHHHHGGGSS--HHHHHHHHHHHHHTT--HHHHHHHHHHHHHHHHHHHHHHHTTTSS--HHHHHHHHHHHHHTT--HHHHHHHHHHHHHHTT--

Organism: Haliangium ochraceum (strain DSM 14365 / JCM 11303 / SMP-2) (NCBI:txid502025)

InterPro domains:
  IPR029024 TerB-like [G3DSA:1.10.3680.10] (145-272)
  IPR029024 TerB-like [SSF158682] (153-270)